Protein AF-A0A5N6NHR5-F1 (afdb_monomer)

pLDDT: mean 80.13, std 18.71, range [24.23, 96.25]

Mean predicted aligned error: 10.96 Å

Structure (mmCIF, N/CA/C/O backbone):
data_AF-A0A5N6NHR5-F1
#
_entry.id   AF-A0A5N6NHR5-F1
#
loop_
_atom_site.group_PDB
_atom_site.id
_atom_site.type_symbol
_atom_site.label_atom_id
_atom_site.label_alt_id
_atom_site.label_comp_id
_atom_site.label_asym_id
_atom_site.label_entit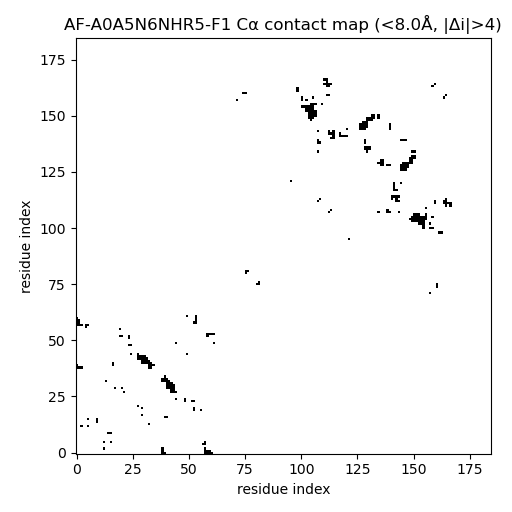y_id
_atom_site.label_seq_id
_atom_site.pdbx_PDB_ins_code
_atom_site.Cartn_x
_atom_site.Cartn_y
_atom_site.Cartn_z
_atom_site.occupancy
_atom_site.B_iso_or_equiv
_atom_site.auth_seq_id
_atom_site.auth_comp_id
_atom_site.auth_asym_id
_atom_site.auth_atom_id
_atom_site.pdbx_PDB_model_num
ATOM 1 N N . MET A 1 1 ? -15.156 -6.554 8.201 1.00 82.81 1 MET A N 1
ATOM 2 C CA . MET A 1 1 ? -16.545 -6.437 8.679 1.00 82.81 1 MET A CA 1
ATOM 3 C C . MET A 1 1 ? -17.505 -6.622 7.522 1.00 82.81 1 MET A C 1
ATOM 5 O O . MET A 1 1 ? -17.282 -6.043 6.468 1.00 82.81 1 MET A O 1
ATOM 9 N N . ASP A 1 2 ? -18.543 -7.432 7.691 1.00 86.44 2 ASP A N 1
ATOM 10 C CA . ASP A 1 2 ? -19.550 -7.661 6.655 1.00 86.44 2 ASP A CA 1
ATOM 11 C C . ASP A 1 2 ? -20.434 -6.417 6.472 1.00 86.44 2 ASP A C 1
ATOM 13 O O . ASP A 1 2 ? -21.207 -6.049 7.351 1.00 86.44 2 ASP A O 1
ATOM 17 N N . LYS A 1 3 ? -20.331 -5.757 5.315 1.00 84.00 3 LYS A N 1
ATOM 18 C CA . LYS A 1 3 ? -21.104 -4.542 5.018 1.00 84.00 3 LYS A CA 1
ATOM 19 C C . LYS A 1 3 ? -22.607 -4.796 4.916 1.00 84.00 3 LYS A C 1
ATOM 21 O O . LYS A 1 3 ? -23.373 -3.863 5.141 1.00 84.00 3 LYS A O 1
ATOM 26 N N . SER A 1 4 ? -23.027 -6.016 4.580 1.00 85.94 4 SER A N 1
ATOM 27 C CA . SER A 1 4 ? -24.442 -6.352 4.389 1.00 85.94 4 SER A CA 1
ATOM 28 C C . SER A 1 4 ? -25.241 -6.320 5.694 1.00 85.94 4 SER A C 1
ATOM 30 O O . SER A 1 4 ? -26.448 -6.097 5.673 1.00 85.94 4 SER A O 1
ATOM 32 N N . VAL A 1 5 ? -24.562 -6.473 6.837 1.00 90.88 5 VAL A N 1
ATOM 33 C CA . VAL A 1 5 ? -25.182 -6.448 8.169 1.00 90.88 5 VAL A CA 1
ATOM 34 C C . VAL A 1 5 ? -25.012 -5.107 8.886 1.00 90.88 5 VAL A C 1
ATOM 36 O O . VAL A 1 5 ? -25.316 -5.018 10.081 1.00 90.88 5 VAL A O 1
ATOM 39 N N . MET A 1 6 ? -24.538 -4.073 8.178 1.00 89.94 6 MET A N 1
ATOM 40 C CA . MET A 1 6 ? -24.392 -2.728 8.730 1.00 89.94 6 MET A CA 1
ATOM 41 C C . MET A 1 6 ? -25.753 -2.211 9.228 1.00 89.94 6 MET A C 1
ATOM 43 O O . MET A 1 6 ? -26.714 -2.182 8.455 1.00 89.94 6 MET A O 1
ATOM 47 N N . PRO A 1 7 ? -25.866 -1.798 10.503 1.00 88.75 7 PRO A N 1
ATOM 48 C CA . PRO A 1 7 ? -27.124 -1.296 11.038 1.00 88.75 7 PRO A CA 1
ATOM 49 C C . PRO A 1 7 ? -27.577 0.001 10.356 1.00 88.75 7 PRO A C 1
ATOM 51 O O . PRO A 1 7 ? -26.767 0.876 10.061 1.00 88.75 7 PRO A O 1
ATOM 54 N N . TRP A 1 8 ? -28.894 0.163 10.213 1.00 85.00 8 TRP A N 1
ATOM 55 C CA . TRP A 1 8 ? -29.534 1.339 9.612 1.00 85.00 8 TRP A CA 1
ATOM 56 C C . TRP A 1 8 ? -29.124 2.725 10.165 1.00 85.00 8 TRP A C 1
ATOM 58 O O . TRP A 1 8 ? -29.090 3.653 9.361 1.00 85.00 8 TRP A O 1
ATOM 68 N N . PRO A 1 9 ? -28.768 2.936 11.456 1.00 87.56 9 PRO A N 1
ATOM 69 C CA . PRO A 1 9 ? -28.287 4.254 11.890 1.00 87.56 9 PRO A CA 1
ATOM 70 C C . PRO A 1 9 ? -26.964 4.691 11.236 1.00 87.56 9 PRO A C 1
ATOM 72 O O . PRO A 1 9 ? -26.609 5.863 11.331 1.00 87.56 9 PRO A O 1
ATOM 75 N N . PHE A 1 10 ? -26.224 3.790 10.581 1.00 87.94 10 PHE A N 1
ATOM 76 C CA . PHE A 1 10 ? -24.959 4.118 9.932 1.00 87.94 10 PHE A CA 1
ATOM 77 C C . PHE A 1 10 ? -25.153 4.387 8.437 1.00 87.94 10 PHE A C 1
ATOM 79 O O . PHE A 1 10 ? -25.561 3.511 7.678 1.00 87.94 10 PHE A O 1
ATOM 86 N N . SER A 1 11 ? -24.789 5.591 7.996 1.00 83.44 11 SER A N 1
ATOM 87 C CA . SER A 1 11 ? -24.694 5.953 6.573 1.00 83.44 11 SER A CA 1
ATOM 88 C C . SER A 1 11 ? -23.290 5.752 5.995 1.00 83.44 11 SER A C 1
ATOM 90 O O . SER A 1 11 ? -23.106 5.790 4.781 1.00 83.44 11 SER A O 1
ATOM 92 N N . ASP A 1 12 ? -22.297 5.566 6.865 1.00 87.50 12 ASP A N 1
ATOM 93 C CA . ASP A 1 12 ? -20.893 5.400 6.514 1.00 87.50 12 ASP A CA 1
ATOM 94 C C . ASP A 1 12 ? -20.269 4.251 7.316 1.00 87.50 12 ASP A C 1
ATOM 96 O O . ASP A 1 12 ? -20.427 4.140 8.536 1.00 87.50 12 ASP A O 1
ATOM 100 N N . HIS A 1 13 ? -19.523 3.403 6.610 1.00 88.31 13 HIS A N 1
ATOM 101 C CA . HIS A 1 13 ? -18.852 2.255 7.203 1.00 88.31 13 HIS A CA 1
ATOM 102 C C . HIS A 1 13 ? -17.750 2.677 8.173 1.00 88.31 13 HIS A C 1
ATOM 104 O O . HIS A 1 13 ? -17.544 1.987 9.164 1.00 88.31 13 HIS A O 1
ATOM 110 N N . VAL A 1 14 ? -17.054 3.792 7.924 1.00 90.75 14 VAL A N 1
ATOM 111 C CA . VAL A 1 14 ? -15.980 4.245 8.822 1.00 90.75 14 VAL A CA 1
ATOM 112 C C . VAL A 1 14 ? -16.568 4.661 10.168 1.00 90.75 14 VAL A C 1
ATOM 114 O O . VAL A 1 14 ? -16.048 4.265 11.213 1.00 90.75 14 VAL A O 1
ATOM 117 N N . HIS A 1 15 ? -17.704 5.364 10.159 1.00 92.00 15 HIS A N 1
ATOM 118 C CA . HIS A 1 15 ? -18.439 5.670 11.385 1.00 92.00 15 HIS A CA 1
ATOM 119 C C . HIS A 1 15 ? -18.898 4.402 12.129 1.00 92.00 15 HIS A C 1
ATOM 121 O O . HIS A 1 15 ? -18.747 4.312 13.353 1.00 92.00 15 HIS A O 1
ATOM 127 N N . TRP A 1 16 ? -19.395 3.392 11.404 1.00 92.44 16 TRP A N 1
ATOM 128 C CA . TRP A 1 16 ? -19.769 2.103 11.995 1.00 92.44 16 TRP A CA 1
ATOM 129 C C . TRP A 1 16 ? -18.577 1.375 12.630 1.00 92.44 16 TRP A C 1
ATOM 131 O O . TRP A 1 16 ? -18.674 0.910 13.770 1.00 92.44 16 TRP A O 1
ATOM 141 N N . TYR A 1 17 ? -17.440 1.312 11.935 1.00 93.38 17 TYR A N 1
ATOM 142 C CA . TYR A 1 17 ? -16.219 0.671 12.431 1.00 93.38 17 TYR A CA 1
ATOM 143 C C . TYR A 1 17 ? -15.717 1.357 13.695 1.00 93.38 17 TYR A C 1
ATOM 145 O O . TYR A 1 17 ? -15.492 0.698 14.707 1.00 93.38 17 TYR A O 1
ATOM 153 N N . HIS A 1 18 ? -15.629 2.689 13.666 1.00 91.75 18 HIS A N 1
ATOM 154 C CA . HIS A 1 18 ? -15.187 3.470 14.813 1.00 91.75 18 HIS A CA 1
ATOM 155 C C . HIS A 1 18 ? -16.111 3.267 16.021 1.00 91.75 18 HIS A C 1
ATOM 157 O O . HIS A 1 18 ? -15.636 3.073 17.135 1.00 91.75 18 HIS A O 1
ATOM 163 N N . THR A 1 19 ? -17.430 3.244 15.814 1.00 92.25 19 THR A N 1
ATOM 164 C CA . THR A 1 19 ? -18.403 3.013 16.896 1.00 92.25 19 THR A CA 1
ATOM 165 C C . THR A 1 19 ? -18.280 1.607 17.481 1.00 92.25 19 THR A C 1
ATOM 167 O O . THR A 1 19 ? -18.273 1.442 18.700 1.00 92.25 19 THR A O 1
ATOM 170 N N . THR A 1 20 ? -18.122 0.598 16.621 1.00 93.00 20 THR A N 1
ATOM 171 C CA . THR A 1 20 ? -17.920 -0.800 17.033 1.00 93.00 20 THR A CA 1
ATOM 172 C C . THR A 1 20 ? -16.638 -0.942 17.853 1.00 93.00 20 THR A C 1
ATOM 174 O O . THR A 1 20 ? -16.660 -1.512 18.940 1.00 93.00 20 THR A O 1
ATOM 177 N N . MET A 1 21 ? -15.536 -0.345 17.398 1.00 93.25 21 MET A N 1
ATOM 178 C CA . MET A 1 21 ? -14.267 -0.319 18.127 1.00 93.25 21 MET A CA 1
ATOM 179 C C . MET A 1 21 ? -14.391 0.403 19.480 1.00 93.25 21 MET A C 1
ATOM 181 O O . MET A 1 21 ? -13.952 -0.123 20.498 1.00 93.25 21 MET A O 1
ATOM 185 N N . ARG A 1 22 ? -15.048 1.570 19.530 1.00 93.81 22 ARG A N 1
ATOM 186 C CA . ARG A 1 22 ? -15.241 2.330 20.781 1.00 93.81 22 ARG A CA 1
ATOM 187 C C . ARG A 1 22 ? -16.115 1.617 21.809 1.00 93.81 22 ARG A C 1
ATOM 189 O O . ARG A 1 22 ? -16.030 1.932 22.994 1.00 93.81 22 ARG A O 1
ATOM 196 N N . SER A 1 23 ? -16.948 0.674 21.369 1.00 93.31 23 SER A N 1
ATOM 197 C CA . SER A 1 23 ? -17.736 -0.165 22.275 1.00 93.31 23 SER A CA 1
ATOM 198 C C . SER A 1 23 ? -16.883 -1.181 23.040 1.00 93.31 23 SER A C 1
ATOM 200 O O . SER A 1 23 ? -17.250 -1.543 24.156 1.00 93.31 23 SER A O 1
ATOM 202 N N . VAL A 1 24 ? -15.739 -1.595 22.477 1.00 94.56 24 VAL A N 1
ATOM 203 C CA . VAL A 1 24 ? -14.823 -2.561 23.105 1.00 94.56 24 VAL A CA 1
ATOM 204 C C . VAL A 1 24 ? -13.636 -1.890 23.788 1.00 94.56 24 VAL A C 1
ATOM 206 O O . VAL A 1 24 ? -13.221 -2.348 24.845 1.00 94.56 24 VAL A O 1
ATOM 209 N N . SER A 1 25 ? -13.131 -0.781 23.238 1.00 94.25 25 SER A N 1
ATOM 210 C CA . SER A 1 25 ? -11.996 -0.040 23.793 1.00 94.25 25 SER A CA 1
ATOM 211 C C . SER A 1 25 ? -12.239 1.464 23.757 1.00 94.25 25 SER A C 1
ATOM 213 O O . SER A 1 25 ? -12.486 2.053 22.704 1.00 94.25 25 SER A O 1
ATOM 215 N N . LYS A 1 26 ? -12.140 2.119 24.918 1.00 90.88 26 LYS A N 1
ATOM 216 C CA . LYS A 1 26 ? -12.294 3.581 25.019 1.00 90.88 26 LYS A CA 1
ATOM 217 C C . LYS A 1 26 ? -11.005 4.340 24.726 1.00 90.88 26 LYS A C 1
ATOM 219 O O . LYS A 1 26 ? -11.079 5.513 24.373 1.00 90.88 26 LYS A O 1
ATOM 224 N N . THR A 1 27 ? -9.856 3.694 24.885 1.00 89.19 27 THR A N 1
ATOM 225 C CA . THR A 1 27 ? -8.527 4.322 24.836 1.00 89.19 27 THR A CA 1
ATOM 226 C C . THR A 1 27 ? -7.839 4.181 23.488 1.00 89.19 27 THR A C 1
ATOM 228 O O . THR A 1 27 ? -6.895 4.914 23.221 1.00 89.19 27 THR A O 1
ATOM 231 N N . THR A 1 28 ? -8.307 3.265 22.647 1.00 88.62 28 THR A N 1
ATOM 232 C CA . THR A 1 28 ? -7.694 2.986 21.352 1.00 88.62 28 THR A CA 1
ATOM 233 C C . THR A 1 28 ? -8.341 3.783 20.220 1.00 88.62 28 THR A C 1
ATOM 235 O O . THR A 1 28 ? -9.553 4.018 20.204 1.00 88.62 28 THR A O 1
ATOM 238 N N . ASP A 1 29 ? -7.509 4.148 19.244 1.00 88.94 29 ASP A N 1
ATOM 239 C CA . ASP A 1 29 ? -7.904 4.756 17.980 1.00 88.94 29 ASP A CA 1
ATOM 240 C C . ASP A 1 29 ? -7.741 3.782 16.806 1.00 88.94 29 ASP A C 1
ATOM 242 O O . ASP A 1 29 ? -6.890 2.890 16.799 1.00 88.94 29 ASP A O 1
ATOM 246 N N . MET A 1 30 ? -8.554 3.994 15.774 1.00 92.12 30 MET A N 1
ATOM 247 C CA . MET A 1 30 ? -8.475 3.247 14.524 1.00 92.12 30 MET A CA 1
ATOM 248 C C . MET A 1 30 ? -7.283 3.749 13.707 1.00 92.12 30 MET A C 1
ATOM 250 O O . MET A 1 30 ? -7.231 4.925 13.352 1.00 92.12 30 MET A O 1
ATOM 254 N N . LEU A 1 31 ? -6.357 2.850 13.372 1.00 92.19 31 LEU A N 1
ATOM 255 C CA . LEU A 1 31 ? -5.153 3.177 12.605 1.00 92.19 31 LEU A CA 1
ATOM 256 C C . LEU A 1 31 ? -5.466 3.360 11.120 1.00 92.19 31 LEU A C 1
ATOM 258 O O . LEU A 1 31 ? -4.990 4.294 10.478 1.00 92.19 31 LEU A O 1
ATOM 262 N N . TYR A 1 32 ? -6.282 2.464 10.565 1.00 91.56 32 TYR A N 1
ATOM 263 C CA . TYR A 1 32 ? -6.665 2.507 9.160 1.00 91.56 32 TYR A CA 1
ATOM 264 C C . TYR A 1 32 ? -8.023 1.848 8.926 1.00 91.56 32 TYR A C 1
ATOM 266 O O . TYR A 1 32 ? -8.387 0.904 9.623 1.00 91.56 32 TYR A O 1
ATOM 274 N N . ALA A 1 33 ? -8.755 2.310 7.909 1.00 92.94 33 ALA A N 1
ATOM 275 C CA . ALA A 1 33 ? -10.015 1.718 7.465 1.00 92.94 33 ALA A CA 1
ATOM 276 C C . ALA A 1 33 ? -9.923 1.280 5.995 1.00 92.94 33 ALA A C 1
ATOM 278 O O . ALA A 1 33 ? -9.739 2.090 5.086 1.00 92.94 33 ALA A O 1
ATOM 279 N N . TYR A 1 34 ? -10.112 -0.013 5.750 1.00 90.81 34 TYR A N 1
ATOM 280 C CA . TYR A 1 34 ? -10.123 -0.622 4.426 1.00 90.81 34 TYR A CA 1
ATOM 281 C C . TYR A 1 34 ? -11.544 -0.662 3.859 1.00 90.81 34 TYR A C 1
ATOM 283 O O . TYR A 1 34 ? -12.497 -1.087 4.521 1.00 90.81 34 TYR A O 1
ATOM 291 N N . ASN A 1 35 ? -11.701 -0.240 2.601 1.00 88.50 35 ASN A N 1
ATOM 292 C CA . ASN A 1 35 ? -13.010 -0.193 1.942 1.00 88.50 35 ASN A CA 1
ATOM 293 C C . ASN A 1 35 ? -13.051 -0.754 0.510 1.00 88.50 35 ASN A C 1
ATOM 295 O O . ASN A 1 35 ? -14.148 -0.828 -0.048 1.00 88.50 35 ASN A O 1
ATOM 299 N N . LYS A 1 36 ? -11.899 -1.121 -0.074 1.00 85.44 36 LYS A N 1
ATOM 300 C CA . LYS A 1 36 ? -11.780 -1.568 -1.473 1.00 85.44 36 LYS A CA 1
ATOM 301 C C . LYS A 1 36 ? -11.795 -3.088 -1.619 1.00 85.44 36 LYS A C 1
ATOM 303 O O . LYS A 1 36 ? -12.777 -3.622 -2.110 1.00 85.44 36 LYS A O 1
ATOM 308 N N . VAL A 1 37 ? -10.713 -3.757 -1.216 1.00 87.12 37 VAL A N 1
ATOM 309 C CA . VAL A 1 37 ? -10.529 -5.206 -1.424 1.00 87.12 37 VAL A CA 1
ATOM 310 C C . VAL A 1 37 ? -11.220 -6.003 -0.324 1.00 87.12 37 VAL A C 1
ATOM 312 O O . VAL A 1 37 ? -12.009 -6.896 -0.600 1.00 87.12 37 VAL A O 1
ATOM 315 N N . MET A 1 38 ? -10.966 -5.632 0.930 1.00 86.94 38 MET A N 1
ATOM 316 C CA . MET A 1 38 ? -11.603 -6.230 2.098 1.00 86.94 38 MET A CA 1
ATOM 317 C C . MET A 1 38 ? -12.126 -5.111 2.997 1.00 86.94 38 MET A C 1
ATOM 319 O O . MET A 1 38 ? -11.346 -4.253 3.407 1.00 86.94 38 MET A O 1
ATOM 323 N N . PRO A 1 39 ? -13.434 -5.061 3.289 1.00 91.56 39 PRO A N 1
ATOM 324 C CA . PRO A 1 39 ? -13.975 -4.124 4.262 1.00 91.56 39 PRO A CA 1
ATOM 325 C C . PRO A 1 39 ? -13.470 -4.437 5.675 1.00 91.56 39 PRO A C 1
ATOM 327 O O . PRO A 1 39 ? -13.689 -5.539 6.180 1.00 91.56 39 PRO A O 1
ATOM 330 N N . GLY A 1 40 ? -12.852 -3.478 6.357 1.00 93.88 40 GLY A N 1
ATOM 331 C CA . GLY A 1 40 ? -12.355 -3.686 7.719 1.00 93.88 40 GLY A CA 1
ATOM 332 C C . GLY A 1 40 ? -11.549 -2.509 8.241 1.00 93.88 40 GLY A C 1
ATOM 333 O O . GLY A 1 40 ? -11.529 -1.451 7.619 1.00 93.88 40 GLY A O 1
ATOM 334 N N . PHE A 1 41 ? -10.885 -2.697 9.375 1.00 94.50 41 PHE A N 1
ATOM 335 C CA . PHE A 1 41 ? -10.027 -1.689 9.985 1.00 94.50 41 PHE A CA 1
ATOM 336 C C . PHE A 1 41 ? -8.881 -2.341 10.767 1.00 94.50 41 PHE A C 1
ATOM 338 O O . PHE A 1 41 ? -8.977 -3.515 11.122 1.00 94.50 41 PHE A O 1
ATOM 345 N N . THR A 1 42 ? -7.816 -1.583 11.023 1.00 95.00 42 THR A N 1
ATOM 346 C CA . THR A 1 42 ? -6.707 -1.959 11.915 1.00 95.00 42 THR A CA 1
ATOM 347 C C . THR A 1 42 ? -6.701 -1.093 13.164 1.00 95.00 42 THR A C 1
ATOM 349 O O . THR A 1 42 ? -7.110 0.071 13.143 1.00 95.00 42 THR A O 1
ATOM 352 N N . THR A 1 43 ? -6.271 -1.683 14.275 1.00 94.62 43 THR A N 1
ATOM 353 C CA . THR A 1 43 ? -6.313 -1.074 15.605 1.00 94.62 43 THR A CA 1
ATOM 354 C C . THR A 1 43 ? -5.384 -1.832 16.560 1.00 94.62 43 THR A C 1
ATOM 356 O O . THR A 1 43 ? -5.111 -3.008 16.324 1.00 94.62 43 THR A O 1
ATOM 359 N N . ARG A 1 44 ? -4.918 -1.194 17.643 1.00 94.62 44 ARG A N 1
ATOM 360 C CA . ARG A 1 44 ? -4.110 -1.845 18.696 1.00 94.62 44 ARG A CA 1
ATOM 361 C C . A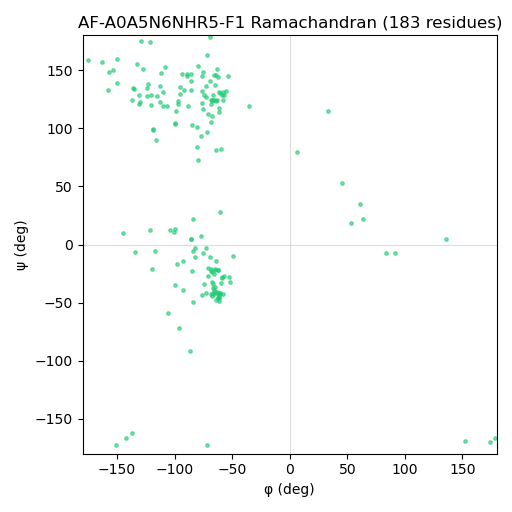RG A 1 44 ? -5.008 -2.203 19.880 1.00 94.62 44 ARG A C 1
ATOM 363 O O . ARG A 1 44 ? -5.557 -1.311 20.518 1.00 94.62 44 ARG A O 1
ATOM 370 N N . LEU A 1 45 ? -5.174 -3.490 20.163 1.00 94.38 45 LEU A N 1
ATOM 371 C CA . LEU A 1 45 ? -6.050 -3.981 21.231 1.00 94.38 45 LEU A CA 1
ATOM 372 C C . LEU A 1 45 ? -5.297 -4.931 22.158 1.00 94.38 45 LEU A C 1
ATOM 374 O O . LEU A 1 45 ? -4.373 -5.626 21.738 1.00 94.38 45 LEU A O 1
ATOM 378 N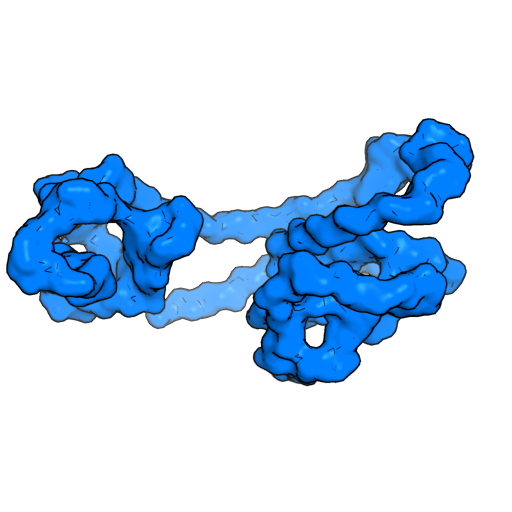 N . THR A 1 46 ? -5.725 -4.971 23.412 1.00 95.50 46 THR A N 1
ATOM 379 C CA . THR A 1 46 ? -5.354 -6.025 24.359 1.00 95.50 46 THR A CA 1
ATOM 380 C C . THR A 1 46 ? -6.051 -7.341 24.004 1.00 95.50 46 THR A C 1
ATOM 382 O O . THR A 1 46 ? -7.038 -7.363 23.267 1.00 95.50 46 THR A O 1
ATOM 385 N N . ILE A 1 47 ? -5.556 -8.454 24.551 1.00 95.12 47 ILE A N 1
ATOM 386 C CA . ILE A 1 47 ? -6.124 -9.789 24.304 1.00 95.12 47 ILE A CA 1
ATOM 387 C C . ILE A 1 47 ? -7.606 -9.841 24.715 1.00 95.12 47 ILE A C 1
ATOM 389 O O . ILE A 1 47 ? -8.436 -10.337 23.955 1.00 95.12 47 ILE A O 1
ATOM 393 N N . ASP A 1 48 ? -7.956 -9.257 25.862 1.00 95.62 48 ASP A N 1
ATOM 394 C CA . ASP A 1 48 ? -9.339 -9.233 26.351 1.00 95.62 48 ASP A CA 1
ATOM 395 C C . ASP A 1 48 ? -10.261 -8.420 25.423 1.00 95.62 48 ASP A C 1
ATOM 397 O O . ASP A 1 48 ? -11.376 -8.838 25.108 1.00 95.62 48 ASP A O 1
ATOM 401 N N . GLU A 1 49 ? -9.787 -7.278 24.914 1.00 95.81 49 GLU A N 1
ATOM 402 C CA . GLU A 1 49 ? -10.541 -6.455 23.961 1.00 95.81 49 GLU A CA 1
ATOM 403 C C . GLU A 1 49 ? -10.728 -7.150 22.604 1.00 95.81 49 GLU A C 1
ATOM 405 O O . GLU A 1 49 ? -11.760 -6.959 21.956 1.00 95.81 49 GLU A O 1
ATOM 410 N N . VAL A 1 50 ? -9.770 -7.978 22.172 1.00 96.06 50 VAL A N 1
ATOM 411 C CA . VAL A 1 50 ? -9.901 -8.794 20.955 1.00 96.06 50 VAL A CA 1
ATOM 412 C C . VAL A 1 50 ? -11.052 -9.790 21.090 1.00 96.06 50 VAL A C 1
ATOM 414 O O . VAL A 1 50 ? -11.843 -9.933 20.154 1.00 96.06 50 VAL A O 1
ATOM 417 N N . GLU A 1 51 ? -11.192 -10.446 22.242 1.00 96.25 51 GLU A N 1
ATOM 418 C CA . GLU A 1 51 ? -12.298 -11.379 22.482 1.00 96.25 51 GLU A CA 1
ATOM 419 C C . GLU A 1 51 ? -13.655 -10.666 22.501 1.00 96.25 51 GLU A C 1
ATOM 421 O O . GLU A 1 51 ? -14.621 -11.153 21.907 1.00 96.25 51 GLU A O 1
ATOM 426 N N . LEU A 1 52 ? -13.723 -9.464 23.080 1.00 96.25 52 LEU A N 1
ATOM 427 C CA . LEU A 1 52 ? -14.922 -8.621 23.014 1.00 96.25 52 LEU A CA 1
ATOM 428 C C . LEU A 1 52 ? -15.238 -8.166 21.583 1.00 96.25 52 LEU A C 1
ATOM 430 O O . LEU A 1 52 ? -16.410 -8.083 21.202 1.00 96.25 52 LEU A O 1
ATOM 434 N N . LEU A 1 53 ? -14.210 -7.884 20.775 1.00 95.62 53 LEU A N 1
ATOM 435 C CA . LEU A 1 53 ? -14.378 -7.472 19.385 1.00 95.62 53 LEU A CA 1
ATOM 436 C C . LEU A 1 53 ? -14.912 -8.617 18.522 1.00 95.62 53 LEU A C 1
ATOM 438 O O . LEU A 1 53 ? -15.826 -8.397 17.732 1.00 95.62 53 LEU A O 1
ATOM 442 N N . LYS A 1 54 ? -14.399 -9.841 18.691 1.00 95.81 54 LYS A N 1
ATOM 443 C CA . LYS A 1 54 ? -14.867 -11.031 17.954 1.00 95.81 54 LYS A CA 1
ATOM 444 C C . LYS A 1 54 ? -16.365 -11.294 18.134 1.00 95.81 54 LYS A C 1
ATOM 446 O O . LYS A 1 54 ? -16.992 -11.861 17.245 1.00 95.81 54 LYS A O 1
ATOM 451 N N . GLN A 1 55 ? -16.941 -10.862 19.255 1.00 95.38 55 GLN A N 1
ATOM 452 C CA . GLN A 1 55 ? -18.367 -11.007 19.556 1.00 95.38 55 GLN A CA 1
ATOM 453 C C . GLN A 1 55 ? -19.244 -9.924 18.903 1.00 95.38 55 GLN A C 1
ATOM 455 O O . GLN A 1 55 ? -20.471 -10.042 18.907 1.00 95.38 55 GLN A O 1
ATOM 460 N N . GLN A 1 56 ? -18.655 -8.867 18.332 1.00 94.19 56 GLN A N 1
ATOM 461 C CA . GLN A 1 56 ? -19.421 -7.780 17.727 1.00 94.19 56 GLN A CA 1
ATOM 462 C C . GLN A 1 56 ? -20.064 -8.205 16.407 1.00 94.19 56 GLN A C 1
ATOM 464 O O . GLN A 1 56 ? -19.439 -8.798 15.523 1.00 94.19 56 GLN A O 1
ATOM 469 N N . LYS A 1 57 ? -21.331 -7.823 16.228 1.00 91.38 57 LYS A N 1
ATOM 470 C CA . LYS A 1 57 ? -22.070 -8.101 14.995 1.00 91.38 57 LYS A CA 1
ATOM 471 C C . LYS A 1 57 ? -21.357 -7.480 13.789 1.00 91.38 57 LYS A C 1
ATOM 473 O O . LYS A 1 57 ? -21.064 -6.288 13.766 1.00 91.38 57 LYS A O 1
ATOM 478 N N . GLY A 1 58 ? -21.134 -8.293 12.759 1.00 91.44 58 GLY A N 1
ATOM 479 C CA . GLY A 1 58 ? -20.462 -7.881 11.527 1.00 91.44 58 GLY A CA 1
ATOM 480 C C . GLY A 1 58 ? -18.951 -8.095 11.535 1.00 91.44 58 GLY A C 1
ATOM 481 O O . GLY A 1 58 ? -18.335 -7.955 10.479 1.00 91.44 58 GLY A O 1
ATOM 482 N N . ILE A 1 59 ? -18.338 -8.483 12.657 1.00 94.50 59 ILE A N 1
ATOM 483 C CA . ILE A 1 59 ? -16.960 -8.981 12.669 1.00 94.50 59 ILE A CA 1
ATOM 484 C C . ILE A 1 59 ? -16.960 -10.411 12.120 1.00 94.50 59 ILE A C 1
ATOM 486 O O . ILE A 1 59 ? -17.598 -11.301 12.668 1.00 94.50 59 ILE A O 1
ATOM 490 N N . VAL A 1 60 ? -16.278 -10.608 10.989 1.00 94.44 60 VAL A N 1
ATOM 491 C CA . VAL A 1 60 ? -16.167 -11.914 10.310 1.00 94.44 60 VAL A CA 1
ATOM 492 C C . VAL A 1 60 ? -14.918 -12.659 10.777 1.00 94.44 60 VAL A C 1
ATOM 494 O O . VAL A 1 60 ? -14.939 -13.868 10.969 1.00 94.44 60 VAL A O 1
ATOM 497 N N . SER A 1 61 ? -13.823 -11.925 10.972 1.00 94.38 61 SER A N 1
ATOM 498 C CA . SER A 1 61 ? -12.546 -12.449 11.444 1.00 94.38 61 SER A CA 1
ATOM 499 C C . SER A 1 61 ? -11.730 -11.327 12.073 1.00 94.38 61 SER A C 1
ATOM 501 O O . SER A 1 61 ? -11.797 -10.183 11.614 1.00 94.38 61 SER A O 1
ATOM 503 N N . VAL A 1 62 ? -10.919 -11.675 13.068 1.00 95.19 62 VAL A N 1
ATOM 504 C CA . VAL A 1 62 ? -9.863 -10.821 13.621 1.00 95.19 62 VAL A CA 1
ATOM 505 C C . VAL A 1 62 ? -8.552 -11.572 13.437 1.00 95.19 62 VAL A C 1
ATOM 507 O O . VAL A 1 62 ? -8.485 -12.751 13.778 1.00 95.19 62 VAL A O 1
ATOM 510 N N . GLN A 1 63 ? -7.557 -10.910 12.855 1.00 94.19 63 GLN A N 1
ATOM 511 C CA . GLN A 1 63 ? -6.231 -11.470 12.613 1.00 94.19 63 GLN A CA 1
ATOM 512 C C . GLN A 1 63 ? -5.197 -10.578 13.286 1.00 94.19 63 GLN A C 1
ATOM 514 O O . GLN A 1 63 ? -5.320 -9.353 13.236 1.00 94.19 63 GLN A O 1
ATOM 519 N N . GLU A 1 64 ? -4.209 -11.199 13.918 1.00 93.56 64 GLU A N 1
ATOM 520 C CA . GLU A 1 64 ? -3.054 -10.489 14.456 1.00 93.56 64 GLU A CA 1
ATOM 521 C C . GLU A 1 64 ? -2.193 -9.953 13.306 1.00 93.56 64 GLU A C 1
ATOM 523 O O . GLU A 1 64 ? -2.029 -10.615 12.277 1.00 93.56 64 GLU A O 1
ATOM 528 N N . GLU A 1 65 ? -1.666 -8.740 13.467 1.00 90.50 65 GLU A N 1
ATOM 529 C CA . GLU A 1 65 ? -0.719 -8.176 12.511 1.00 90.50 65 GLU A CA 1
ATOM 530 C C . GLU A 1 65 ? 0.589 -8.973 12.556 1.00 90.50 65 GLU A C 1
ATOM 532 O O . GLU A 1 65 ? 1.203 -9.129 13.608 1.00 90.50 65 GLU A O 1
ATOM 537 N N . GLN A 1 66 ? 1.016 -9.482 11.401 1.00 87.56 66 GLN A N 1
ATOM 538 C CA . GLN A 1 66 ? 2.265 -10.221 11.264 1.00 87.56 66 GLN A CA 1
ATOM 539 C C . GLN A 1 66 ? 3.276 -9.397 10.476 1.00 87.56 66 GLN A C 1
ATOM 541 O O . GLN A 1 66 ? 2.978 -8.896 9.390 1.00 87.56 66 GLN A O 1
ATOM 546 N N . VAL A 1 67 ? 4.493 -9.306 11.008 1.00 84.00 67 VAL A N 1
ATOM 547 C CA . VAL A 1 67 ? 5.634 -8.728 10.298 1.00 84.00 67 VAL A CA 1
ATOM 548 C C . VAL A 1 67 ? 6.318 -9.836 9.508 1.00 84.00 67 VAL A C 1
ATOM 550 O O . VAL A 1 67 ? 6.799 -10.816 10.078 1.00 84.00 67 VAL A O 1
ATOM 553 N N . TYR A 1 68 ? 6.367 -9.677 8.188 1.00 79.94 68 TYR A N 1
ATOM 554 C CA . TYR A 1 68 ? 7.062 -10.604 7.302 1.00 79.94 68 TYR A CA 1
ATOM 555 C C . TYR A 1 68 ? 8.521 -10.191 7.122 1.00 79.94 68 TYR A C 1
ATOM 557 O O . TYR A 1 68 ? 8.849 -9.006 7.082 1.00 79.94 68 TYR A O 1
ATOM 565 N N . GLN A 1 69 ? 9.396 -11.185 6.997 1.00 79.06 69 GLN A N 1
ATOM 566 C CA . GLN A 1 69 ? 10.798 -10.973 6.660 1.00 79.06 69 GLN A CA 1
ATOM 567 C C . GLN A 1 69 ? 10.981 -10.992 5.143 1.00 79.06 69 GLN A C 1
ATOM 569 O O . GLN A 1 69 ? 10.273 -11.703 4.425 1.00 79.06 69 GLN A O 1
ATOM 574 N N . LEU A 1 70 ? 11.932 -10.194 4.657 1.00 80.38 70 LEU A N 1
ATOM 575 C CA . LEU A 1 70 ? 12.278 -10.172 3.243 1.00 80.38 70 LEU A CA 1
ATOM 576 C C . LEU A 1 70 ? 12.934 -11.490 2.865 1.00 80.38 70 LEU A C 1
ATOM 578 O O . LEU A 1 70 ? 13.943 -11.890 3.443 1.00 80.38 70 LEU A O 1
ATOM 582 N N . HIS A 1 71 ? 12.358 -12.143 1.868 1.00 69.25 71 HIS A N 1
ATOM 583 C CA . HIS A 1 71 ? 12.900 -13.362 1.307 1.00 69.25 71 HIS A CA 1
ATOM 584 C C . HIS A 1 71 ? 13.212 -13.114 -0.162 1.00 69.25 71 HIS A C 1
ATOM 586 O O . HIS A 1 71 ? 12.322 -13.209 -1.002 1.00 69.25 71 HIS A O 1
ATOM 592 N N . THR A 1 72 ? 14.475 -12.851 -0.491 1.00 62.72 72 THR A N 1
ATOM 593 C CA . THR A 1 72 ? 15.011 -13.300 -1.777 1.00 62.72 72 THR A CA 1
ATOM 594 C C . THR A 1 72 ? 16.400 -13.882 -1.586 1.00 62.72 72 THR A C 1
ATOM 596 O O . THR A 1 72 ? 17.243 -13.338 -0.883 1.00 62.72 72 THR A O 1
ATOM 599 N N . THR A 1 73 ? 16.620 -15.031 -2.211 1.00 54.72 73 THR A N 1
ATOM 600 C CA . THR A 1 73 ? 17.946 -15.569 -2.500 1.00 54.72 73 THR A CA 1
ATOM 601 C C . THR A 1 73 ? 17.973 -15.791 -4.009 1.00 54.72 73 THR A C 1
ATOM 603 O O . THR A 1 73 ? 17.024 -16.354 -4.540 1.00 54.72 73 THR A O 1
ATOM 606 N N . ARG A 1 74 ? 19.004 -15.252 -4.676 1.00 55.09 74 ARG A N 1
ATOM 607 C CA . ARG A 1 74 ? 19.425 -15.458 -6.083 1.00 55.09 74 ARG A CA 1
ATOM 608 C C . ARG A 1 74 ? 18.326 -15.715 -7.133 1.00 55.09 74 ARG A C 1
ATOM 610 O O . ARG A 1 74 ? 17.716 -16.774 -7.184 1.00 55.09 74 ARG A O 1
ATOM 617 N N . SER A 1 75 ? 18.191 -14.773 -8.065 1.00 66.19 75 SER A N 1
ATOM 618 C CA . SER A 1 75 ? 17.053 -14.675 -8.980 1.00 66.19 75 SER A CA 1
ATOM 619 C C . SER A 1 75 ? 17.130 -15.501 -10.297 1.00 66.19 75 SER A C 1
ATOM 621 O O . SER A 1 75 ? 16.665 -16.629 -10.263 1.00 66.19 75 SER A O 1
ATOM 623 N N . PRO A 1 76 ? 17.611 -15.100 -11.491 1.00 58.69 76 PRO A N 1
ATOM 624 C CA . PRO A 1 76 ? 17.316 -15.891 -12.711 1.00 58.69 76 PRO A CA 1
ATOM 625 C C . PRO A 1 76 ? 18.108 -17.206 -12.847 1.00 58.69 76 PRO A C 1
ATOM 627 O O . PRO A 1 76 ? 17.579 -18.194 -13.357 1.00 58.69 76 PRO A O 1
ATOM 630 N N . GLU A 1 77 ? 19.358 -17.231 -12.374 1.00 59.00 77 GLU A N 1
ATOM 631 C CA . GLU A 1 77 ? 20.263 -18.394 -12.457 1.00 59.00 77 GLU A CA 1
ATOM 632 C C . GLU A 1 77 ? 19.716 -19.606 -11.703 1.00 59.00 77 GLU A C 1
ATOM 634 O O . GLU A 1 77 ? 19.746 -20.726 -12.208 1.00 59.00 77 GLU A O 1
ATOM 639 N N . PHE A 1 78 ? 19.154 -19.376 -10.510 1.00 62.22 78 PHE A N 1
ATOM 640 C CA . PHE A 1 78 ? 18.522 -20.426 -9.712 1.00 62.22 78 PHE A CA 1
ATOM 641 C C . PHE A 1 78 ? 17.353 -21.081 -10.459 1.00 62.22 78 PHE A C 1
ATOM 643 O O . PHE A 1 78 ? 17.121 -22.281 -10.338 1.00 62.22 78 PHE A O 1
ATOM 650 N N . LEU A 1 79 ? 16.643 -20.295 -11.271 1.00 59.34 79 LEU A N 1
ATOM 651 C CA . LEU A 1 79 ? 15.544 -20.761 -12.112 1.00 59.34 79 LEU A CA 1
ATOM 652 C C . LEU A 1 79 ? 16.017 -21.303 -13.474 1.00 59.34 79 LEU A C 1
ATOM 654 O O . LEU A 1 79 ? 15.182 -21.642 -14.310 1.00 59.34 79 LEU A O 1
ATOM 658 N N . GLY A 1 80 ? 17.332 -21.382 -13.716 1.00 56.44 80 GLY A N 1
ATOM 659 C CA . GLY A 1 80 ? 17.900 -21.834 -14.988 1.00 56.44 80 GLY A CA 1
ATOM 660 C C . GLY A 1 80 ? 17.559 -20.919 -16.166 1.00 56.44 80 GLY A C 1
ATOM 661 O O . GLY A 1 80 ? 17.601 -21.357 -17.313 1.00 56.44 80 GLY A O 1
ATOM 662 N N . LEU A 1 81 ? 17.209 -19.656 -15.899 1.00 60.72 81 LEU A N 1
ATOM 663 C CA . LEU A 1 81 ? 16.827 -18.660 -16.905 1.00 60.72 81 LE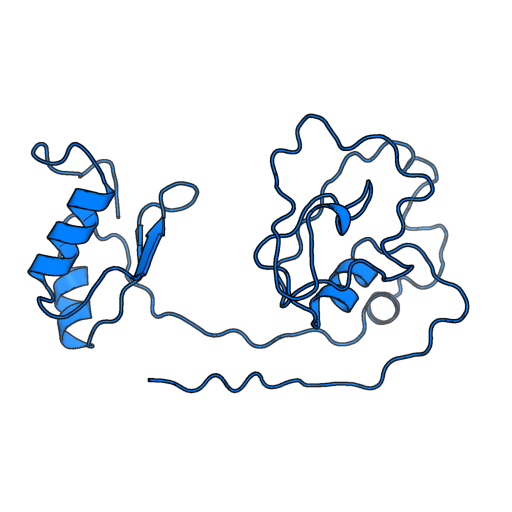U A CA 1
ATOM 664 C C . LEU A 1 81 ? 18.046 -17.963 -17.531 1.00 60.72 81 LEU A C 1
ATOM 666 O O . LEU A 1 81 ? 17.933 -16.855 -18.059 1.00 60.72 81 LEU A O 1
ATOM 670 N N . GLU A 1 82 ? 19.222 -18.588 -17.466 1.00 58.81 82 GLU A N 1
ATOM 671 C CA . GLU A 1 82 ? 20.391 -18.089 -18.175 1.00 58.81 82 GLU A CA 1
ATOM 672 C C . GLU A 1 82 ? 20.144 -18.139 -19.677 1.00 58.81 82 GLU A C 1
ATOM 674 O O . GLU A 1 82 ? 19.806 -19.195 -20.211 1.00 58.81 82 GLU A O 1
ATOM 679 N N . ARG A 1 83 ? 20.291 -16.963 -20.309 1.00 56.22 83 ARG A N 1
ATOM 680 C CA . ARG A 1 83 ? 20.323 -16.702 -21.758 1.00 56.22 83 ARG A CA 1
ATOM 681 C C . ARG A 1 83 ? 20.019 -17.934 -22.597 1.00 56.22 83 ARG A C 1
ATOM 683 O O . ARG A 1 83 ? 20.910 -18.557 -23.162 1.00 56.22 83 ARG A O 1
ATOM 690 N N . ASN A 1 84 ? 18.743 -18.241 -22.703 1.00 46.31 84 ASN A N 1
ATOM 691 C CA . ASN A 1 84 ? 18.266 -19.089 -23.761 1.00 46.31 84 ASN A CA 1
ATOM 692 C C . ASN A 1 84 ? 17.075 -18.386 -24.371 1.00 46.31 84 ASN A C 1
ATOM 694 O O . ASN A 1 84 ? 16.128 -18.002 -23.681 1.00 46.31 84 ASN A O 1
ATOM 698 N N . ASP A 1 85 ? 17.141 -18.272 -25.686 1.00 51.81 85 ASP A N 1
ATOM 699 C CA . ASP A 1 85 ? 16.125 -17.804 -26.621 1.00 51.81 85 ASP A CA 1
ATOM 700 C C . ASP A 1 85 ? 14.844 -18.683 -26.592 1.00 51.81 85 ASP A C 1
ATOM 702 O O . ASP A 1 85 ? 14.150 -18.844 -27.590 1.00 51.81 85 ASP A O 1
ATOM 706 N N . LEU A 1 86 ? 14.542 -19.313 -25.448 1.00 49.81 86 LEU A N 1
ATOM 707 C CA . LEU A 1 86 ? 13.592 -20.408 -25.268 1.00 49.81 86 LEU A CA 1
ATOM 708 C C . LEU A 1 86 ? 12.402 -20.067 -24.360 1.00 49.81 86 LEU A C 1
ATOM 710 O O . LEU A 1 86 ? 11.501 -20.894 -24.245 1.00 49.81 86 LEU A O 1
ATOM 714 N N . ILE A 1 87 ? 12.353 -18.891 -23.717 1.00 51.91 87 ILE A N 1
ATOM 715 C CA . ILE A 1 87 ? 11.235 -18.544 -22.804 1.00 51.91 87 ILE A CA 1
ATOM 716 C C . ILE A 1 87 ? 10.459 -17.294 -23.231 1.00 51.91 87 ILE A C 1
ATOM 718 O O . ILE A 1 87 ? 9.285 -17.159 -22.892 1.00 51.91 87 ILE A O 1
ATOM 722 N N . LEU A 1 88 ? 11.041 -16.421 -24.051 1.00 50.97 88 LEU A N 1
ATOM 723 C CA . LEU A 1 88 ? 10.320 -15.292 -24.631 1.00 50.97 88 LEU A CA 1
ATOM 724 C C . LEU A 1 88 ? 10.342 -15.447 -26.152 1.00 50.97 88 LEU A C 1
ATOM 726 O O . LEU A 1 88 ? 11.353 -15.109 -26.763 1.00 50.97 88 LEU A O 1
ATOM 730 N N . PRO A 1 89 ? 9.276 -15.973 -26.785 1.00 44.41 89 PRO A N 1
ATOM 731 C CA . PRO A 1 89 ? 9.183 -15.908 -28.236 1.00 44.41 89 PRO A CA 1
ATOM 732 C C . PRO A 1 89 ? 9.349 -14.445 -28.679 1.00 44.41 89 PRO A C 1
ATOM 734 O O . PRO A 1 89 ? 8.869 -13.531 -28.001 1.00 44.41 89 PRO A O 1
ATOM 737 N N . GLU A 1 90 ? 9.986 -14.221 -29.834 1.00 46.88 90 GLU A N 1
ATOM 738 C CA . GLU A 1 90 ? 10.161 -12.905 -30.489 1.00 46.88 90 GLU A CA 1
ATOM 739 C C . GLU A 1 90 ? 8.846 -12.090 -30.613 1.00 46.88 90 GLU A C 1
ATOM 741 O O . GLU A 1 90 ? 8.854 -10.896 -30.911 1.00 46.88 90 GLU A O 1
ATOM 746 N N . SER A 1 91 ? 7.697 -12.709 -30.328 1.00 46.59 91 SER A N 1
ATOM 747 C CA . SER A 1 91 ? 6.358 -12.127 -30.277 1.00 46.59 91 SER A CA 1
ATOM 748 C C . SER A 1 91 ? 6.027 -11.305 -29.019 1.00 46.59 91 SER A C 1
ATO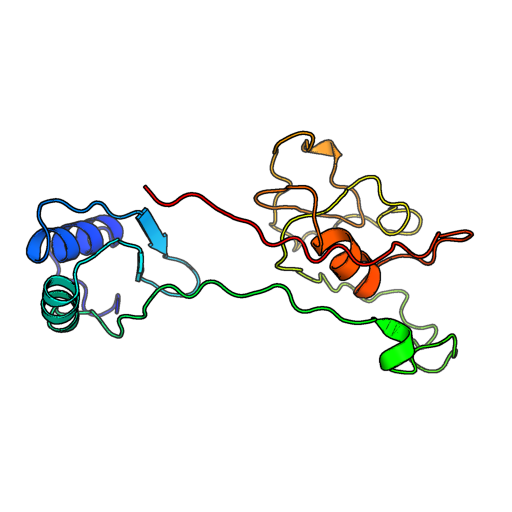M 750 O O . SER A 1 91 ? 4.870 -10.924 -28.854 1.00 46.59 91 SER A O 1
ATOM 752 N N . THR A 1 92 ? 6.968 -11.014 -28.112 1.00 49.91 92 THR A N 1
ATOM 753 C CA . THR A 1 92 ? 6.693 -10.138 -26.943 1.00 49.91 92 THR A CA 1
ATOM 754 C C . THR A 1 92 ? 6.537 -8.654 -27.294 1.00 49.91 92 THR A C 1
ATOM 756 O O . THR A 1 92 ? 6.158 -7.853 -26.436 1.00 49.91 92 THR A O 1
ATOM 759 N N . SER A 1 93 ? 6.723 -8.297 -28.568 1.00 46.38 93 SER A N 1
ATOM 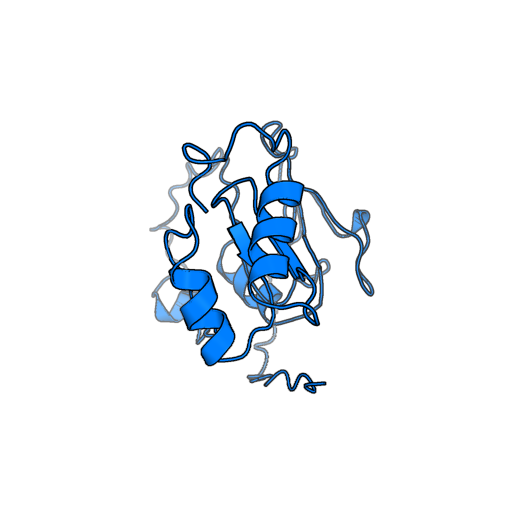760 C CA . SER A 1 93 ? 6.262 -7.034 -29.153 1.00 46.38 93 SER A CA 1
ATOM 761 C C . SER A 1 93 ? 4.731 -6.922 -29.037 1.00 46.38 93 SER A C 1
ATOM 763 O O . SER A 1 93 ? 4.005 -7.259 -29.966 1.00 46.38 93 SER A O 1
ATOM 765 N N . GLY A 1 94 ? 4.227 -6.486 -27.877 1.00 53.41 94 GLY A N 1
ATOM 766 C CA . GLY A 1 94 ? 2.792 -6.286 -27.627 1.00 53.41 94 GLY A CA 1
ATOM 767 C C . GLY A 1 94 ? 2.242 -6.798 -26.291 1.00 53.41 94 GLY A C 1
ATOM 768 O O . GLY A 1 94 ? 1.033 -6.708 -26.079 1.00 53.41 94 GLY A O 1
ATOM 769 N N . VAL A 1 95 ? 3.068 -7.317 -25.375 1.00 58.84 95 VAL A N 1
ATOM 770 C CA . VAL A 1 95 ? 2.583 -7.744 -24.048 1.00 58.84 95 VAL A CA 1
ATOM 771 C C . VAL A 1 95 ? 2.361 -6.519 -23.146 1.00 58.84 95 VAL A C 1
ATOM 773 O O . VAL A 1 95 ? 3.273 -6.043 -22.477 1.00 58.84 95 VAL A O 1
ATOM 776 N N . ASP A 1 96 ? 1.129 -5.998 -23.125 1.00 76.94 96 ASP A N 1
ATOM 777 C CA . ASP A 1 96 ? 0.671 -4.950 -22.196 1.00 76.94 96 ASP A CA 1
ATOM 778 C C . ASP A 1 96 ? 0.321 -5.558 -20.825 1.00 76.94 96 ASP A C 1
ATOM 780 O O . ASP A 1 96 ? -0.847 -5.697 -20.452 1.00 76.94 96 ASP A O 1
ATOM 784 N N . VAL A 1 97 ? 1.341 -5.951 -20.060 1.00 86.88 97 VAL A N 1
ATOM 785 C CA . VAL A 1 97 ? 1.196 -6.428 -18.675 1.00 86.88 97 VAL A CA 1
ATOM 786 C C . VAL A 1 97 ? 1.850 -5.430 -17.726 1.00 86.88 97 VAL A C 1
ATOM 788 O O . VAL A 1 97 ? 2.940 -4.931 -17.976 1.00 86.88 97 VAL A O 1
ATOM 791 N N . ILE A 1 98 ? 1.169 -5.140 -16.614 1.00 91.19 98 ILE A N 1
ATOM 792 C CA . ILE A 1 98 ? 1.706 -4.302 -15.538 1.00 91.19 98 ILE A CA 1
ATOM 793 C C . ILE A 1 98 ? 1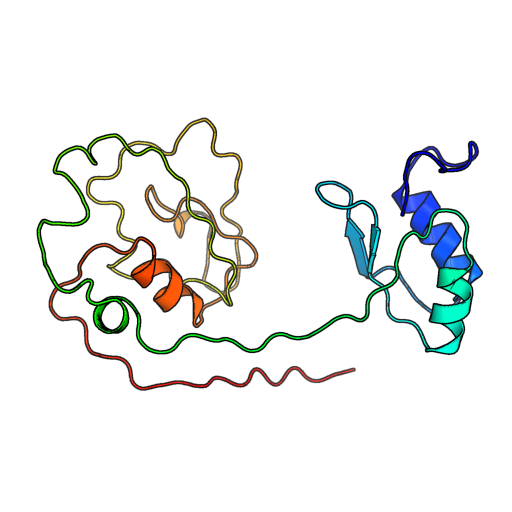.972 -5.217 -14.350 1.00 91.19 98 ILE A C 1
ATOM 795 O O . ILE A 1 98 ? 1.042 -5.840 -13.838 1.00 91.19 98 ILE A O 1
ATOM 799 N N . VAL A 1 99 ? 3.231 -5.286 -13.924 1.00 91.88 99 VAL A N 1
ATOM 800 C CA . VAL A 1 99 ? 3.664 -6.074 -12.767 1.00 91.88 99 VAL A CA 1
ATOM 801 C C . VAL A 1 99 ? 3.750 -5.156 -11.551 1.00 91.88 99 VAL A C 1
ATOM 803 O O . VAL A 1 99 ? 4.435 -4.136 -11.586 1.00 91.88 99 VAL A O 1
ATOM 806 N N . GLY A 1 100 ? 3.031 -5.501 -10.483 1.00 92.38 100 GLY A N 1
ATOM 807 C CA . GLY A 1 100 ? 3.145 -4.835 -9.187 1.00 92.38 100 GLY A CA 1
ATOM 808 C C . GLY A 1 100 ? 4.102 -5.597 -8.278 1.00 92.38 100 GLY A C 1
ATOM 809 O O . GLY A 1 100 ? 3.942 -6.802 -8.106 1.00 92.38 100 GLY A O 1
ATOM 810 N N . VAL A 1 101 ? 5.066 -4.894 -7.686 1.00 90.88 101 VAL A N 1
ATOM 811 C CA . VAL A 1 101 ? 6.013 -5.447 -6.710 1.00 90.88 101 VAL A CA 1
ATOM 812 C C . VAL A 1 101 ? 5.718 -4.815 -5.353 1.00 90.88 101 VAL A C 1
ATOM 814 O O . VAL A 1 101 ? 5.708 -3.591 -5.232 1.00 90.88 101 VAL A O 1
ATOM 817 N N . LEU A 1 102 ? 5.426 -5.648 -4.354 1.00 89.50 102 LEU A N 1
ATOM 818 C CA . LEU A 1 102 ? 5.251 -5.228 -2.965 1.00 89.50 102 LEU A CA 1
ATOM 819 C C . LEU A 1 102 ? 6.554 -5.538 -2.229 1.00 89.50 102 LEU A C 1
ATOM 821 O O . LEU A 1 102 ? 6.836 -6.699 -1.951 1.00 89.50 102 LEU A O 1
ATOM 825 N N . ASP A 1 103 ? 7.347 -4.508 -1.961 1.00 87.12 103 ASP A N 1
ATOM 826 C CA . ASP A 1 103 ? 8.650 -4.616 -1.306 1.00 87.12 103 ASP A CA 1
ATOM 827 C C . ASP A 1 103 ? 8.940 -3.311 -0.535 1.00 87.12 103 ASP A C 1
ATOM 829 O O . ASP A 1 103 ? 8.089 -2.429 -0.435 1.00 87.12 103 ASP A O 1
ATOM 833 N N . THR A 1 104 ? 10.148 -3.188 -0.003 1.00 86.50 104 THR A N 1
ATOM 834 C CA . THR A 1 104 ? 10.674 -2.063 0.779 1.00 86.50 104 THR A CA 1
ATOM 835 C C . THR A 1 104 ? 10.895 -0.772 0.007 1.00 86.50 104 THR A C 1
ATOM 837 O O . THR A 1 104 ? 11.148 0.242 0.640 1.00 86.50 104 THR A O 1
ATOM 840 N N . GLY A 1 105 ? 10.819 -0.766 -1.324 1.00 87.38 105 GLY A N 1
ATOM 841 C CA . GLY A 1 105 ? 11.106 0.448 -2.078 1.00 87.38 105 GLY A CA 1
ATOM 842 C C . GLY A 1 105 ? 11.618 0.207 -3.488 1.00 87.38 105 GLY A C 1
ATOM 843 O O . GLY A 1 105 ? 11.558 -0.905 -4.008 1.00 87.38 105 GLY A O 1
ATOM 844 N N . VAL A 1 106 ? 12.107 1.266 -4.126 1.00 89.19 106 VAL A N 1
ATOM 845 C CA . VAL A 1 106 ? 12.728 1.195 -5.450 1.00 89.19 106 VAL A CA 1
ATOM 846 C C . VAL A 1 106 ? 13.648 2.391 -5.677 1.00 89.19 106 VAL A C 1
ATOM 848 O O . VAL A 1 106 ? 13.244 3.537 -5.498 1.00 89.19 106 VAL A O 1
ATOM 851 N N . TRP A 1 107 ? 14.860 2.131 -6.166 1.00 89.31 107 TRP A N 1
ATOM 852 C CA . TRP A 1 107 ? 15.800 3.148 -6.618 1.00 89.31 107 TRP A CA 1
ATOM 853 C C . TRP A 1 107 ? 15.503 3.522 -8.078 1.00 89.31 107 TRP A C 1
ATOM 855 O O . TRP A 1 107 ? 15.874 2.787 -9.004 1.00 89.31 107 TRP A O 1
ATOM 865 N N . PRO A 1 108 ? 14.854 4.671 -8.340 1.00 88.06 108 PRO A N 1
ATOM 866 C CA . PRO A 1 108 ? 14.322 4.991 -9.666 1.00 88.06 108 PRO A CA 1
ATOM 867 C C . PRO A 1 108 ? 15.414 5.240 -10.713 1.00 88.06 108 PRO A C 1
ATOM 869 O O . PRO A 1 108 ? 15.162 5.131 -11.908 1.00 88.06 108 PRO A O 1
ATOM 872 N N . LYS A 1 109 ? 16.639 5.568 -10.281 1.00 87.56 109 LYS A N 1
ATOM 873 C CA . LYS A 1 109 ? 17.782 5.832 -11.169 1.00 87.56 109 LYS A CA 1
ATOM 874 C C . LYS A 1 109 ? 18.532 4.560 -11.578 1.00 87.56 109 LYS A C 1
ATOM 876 O O . LYS A 1 109 ? 19.579 4.656 -12.218 1.00 87.56 109 LYS A O 1
ATOM 881 N N . SER A 1 110 ? 18.050 3.377 -11.189 1.00 88.12 110 SER A N 1
ATOM 882 C CA . SER A 1 110 ? 18.645 2.120 -11.640 1.00 88.12 110 SER A CA 1
ATOM 883 C C . SER A 1 110 ? 18.555 2.000 -13.163 1.00 88.12 110 SER A C 1
ATOM 885 O O . SER A 1 110 ? 17.476 2.140 -13.738 1.00 88.12 110 SER A O 1
ATOM 887 N N . LYS A 1 111 ? 19.671 1.659 -13.823 1.00 89.06 111 LYS A N 1
ATOM 888 C CA . LYS A 1 111 ? 19.710 1.428 -15.280 1.00 89.06 111 LYS A CA 1
ATOM 889 C C . LYS A 1 111 ? 18.754 0.317 -15.728 1.00 89.06 111 LYS A C 1
ATOM 891 O O . LYS A 1 111 ? 18.247 0.362 -16.843 1.00 89.06 111 LYS A O 1
ATOM 896 N N . SER A 1 112 ? 18.472 -0.661 -14.864 1.00 86.62 112 SER A N 1
ATOM 897 C CA . SER A 1 112 ? 17.515 -1.738 -15.153 1.00 86.62 112 SER A CA 1
ATOM 898 C C . SER A 1 112 ? 16.077 -1.227 -15.326 1.00 86.62 112 SER A C 1
ATOM 900 O O . SER A 1 112 ? 15.261 -1.905 -15.957 1.00 86.62 112 SER A O 1
ATOM 902 N N . LEU A 1 113 ? 15.766 -0.039 -14.797 1.00 89.75 113 LEU A N 1
ATOM 903 C CA . LEU A 1 113 ? 14.453 0.611 -14.838 1.00 89.75 113 LEU A CA 1
ATOM 904 C C . LEU A 1 113 ? 14.382 1.760 -15.860 1.00 89.75 113 LEU A C 1
ATOM 906 O O . LEU A 1 113 ? 13.414 2.524 -15.866 1.00 89.75 113 LEU A O 1
ATOM 910 N N . ASP A 1 114 ? 15.379 1.870 -16.740 1.00 90.12 114 ASP A N 1
ATOM 911 C CA . ASP A 1 114 ? 15.357 2.802 -17.864 1.00 90.12 114 ASP A CA 1
ATOM 912 C C . ASP A 1 114 ? 14.211 2.483 -18.841 1.00 90.12 114 ASP A C 1
ATOM 914 O O . ASP A 1 114 ? 13.861 1.320 -19.059 1.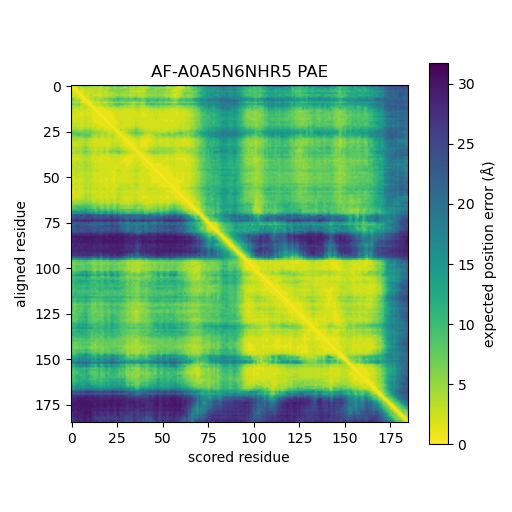00 90.12 114 ASP A O 1
ATOM 918 N N . ASP A 1 115 ? 13.610 3.527 -19.414 1.00 91.25 115 ASP A N 1
ATOM 919 C CA . ASP A 1 115 ? 12.410 3.414 -20.244 1.00 91.25 115 ASP A CA 1
ATOM 920 C C . ASP A 1 115 ? 12.669 3.427 -21.760 1.00 91.25 115 ASP A C 1
ATOM 922 O O . ASP A 1 115 ? 11.730 3.548 -22.561 1.00 91.25 115 ASP A O 1
ATOM 926 N N . THR A 1 116 ? 13.929 3.269 -22.176 1.00 89.12 116 THR A N 1
ATOM 927 C CA . THR A 1 116 ? 14.298 3.117 -23.586 1.00 89.12 116 THR A CA 1
ATOM 928 C C . THR A 1 116 ? 13.556 1.928 -24.201 1.00 89.12 116 THR A C 1
ATOM 930 O O . THR A 1 116 ? 13.545 0.825 -23.660 1.00 89.12 116 THR A O 1
ATOM 933 N N . GLY A 1 117 ? 12.907 2.161 -25.344 1.00 85.94 117 GLY A N 1
ATOM 934 C CA . GLY A 1 117 ? 12.103 1.152 -26.044 1.00 85.94 117 GLY A CA 1
ATOM 935 C C . GLY A 1 117 ? 10.664 0.995 -25.534 1.00 85.94 117 GLY A C 1
ATOM 936 O O . GLY A 1 117 ? 9.878 0.315 -26.187 1.00 85.94 117 GLY A O 1
ATOM 937 N N . PHE A 1 118 ? 10.275 1.649 -24.431 1.00 87.00 118 PHE A N 1
ATOM 938 C CA . PHE A 1 118 ? 8.893 1.618 -23.938 1.00 87.00 118 PHE A CA 1
ATOM 939 C C . PHE A 1 118 ? 8.015 2.680 -24.610 1.00 87.00 118 PHE A C 1
ATOM 941 O O . PHE A 1 118 ? 8.372 3.862 -24.681 1.00 87.00 118 PHE A O 1
ATOM 948 N N . GLY A 1 119 ? 6.831 2.250 -25.057 1.00 89.44 119 GLY A N 1
ATOM 949 C CA . GLY A 1 119 ? 5.753 3.115 -25.542 1.00 89.44 119 GLY A CA 1
ATOM 950 C C . GLY A 1 119 ? 5.056 3.905 -24.421 1.00 89.44 119 GLY A C 1
ATOM 951 O O . GLY A 1 119 ? 5.517 3.912 -23.279 1.00 89.44 119 GLY A O 1
ATOM 952 N N . PRO A 1 120 ? 3.948 4.609 -24.718 1.00 92.56 120 PRO A N 1
ATOM 953 C CA . PRO A 1 120 ? 3.216 5.373 -23.711 1.00 92.56 120 PRO A CA 1
ATOM 954 C C . PRO A 1 120 ? 2.638 4.469 -22.614 1.00 92.56 120 PRO A C 1
ATOM 956 O O . PRO A 1 120 ? 2.279 3.319 -22.861 1.00 92.56 120 PRO A O 1
ATOM 959 N N . ILE A 1 121 ? 2.488 5.026 -21.408 1.00 92.94 121 ILE A N 1
ATOM 960 C CA . ILE A 1 121 ? 1.863 4.329 -20.277 1.00 92.94 121 ILE A CA 1
ATOM 961 C C . ILE A 1 121 ? 0.436 3.896 -20.671 1.00 92.94 121 ILE A C 1
ATOM 963 O O . ILE A 1 121 ? -0.331 4.739 -21.154 1.00 92.94 121 ILE A O 1
ATOM 967 N N . PRO A 1 122 ? 0.041 2.627 -20.445 1.00 92.69 122 PRO A N 1
ATOM 968 C CA . PRO A 1 122 ? -1.287 2.136 -20.805 1.00 92.69 122 PRO A CA 1
ATOM 969 C C . PRO A 1 122 ? -2.404 2.983 -20.186 1.00 92.69 122 PRO A C 1
ATOM 971 O O . PRO A 1 122 ? -2.417 3.228 -18.982 1.00 92.69 122 PRO A O 1
ATOM 974 N N . SER A 1 123 ? -3.408 3.378 -20.974 1.00 93.31 123 SER A N 1
ATOM 975 C CA . SER A 1 123 ? -4.513 4.246 -20.514 1.00 93.31 123 SER A CA 1
ATOM 976 C C . SER A 1 123 ? -5.363 3.630 -19.388 1.00 93.31 123 SER A C 1
ATOM 978 O O . SER A 1 123 ? -6.014 4.346 -18.610 1.00 93.31 123 SER A O 1
ATOM 980 N N . ARG A 1 124 ? -5.336 2.294 -19.275 1.00 93.56 124 ARG A N 1
ATOM 981 C CA . ARG A 1 124 ? -5.948 1.514 -18.190 1.00 93.56 124 ARG A CA 1
ATOM 982 C C . ARG A 1 124 ? -5.223 1.664 -16.848 1.00 93.56 124 ARG A C 1
ATOM 984 O O . ARG A 1 124 ? -5.834 1.403 -15.816 1.00 93.56 124 ARG A O 1
ATOM 991 N N . TRP A 1 125 ? -3.960 2.095 -16.834 1.00 94.69 125 TRP A N 1
ATOM 992 C CA . TRP A 1 125 ? -3.219 2.351 -15.601 1.00 94.69 125 TRP A CA 1
ATOM 993 C C . TRP A 1 125 ? -3.823 3.539 -14.848 1.00 94.69 125 TRP A C 1
ATOM 995 O O . TRP A 1 125 ? -3.959 4.635 -15.391 1.00 94.69 125 TRP A O 1
ATOM 1005 N N . LYS A 1 126 ? -4.196 3.317 -13.583 1.00 94.12 126 LYS A N 1
ATOM 1006 C CA . LYS A 1 126 ? -4.754 4.340 -12.675 1.00 94.12 126 LYS A CA 1
ATOM 1007 C C . LYS A 1 126 ? -3.916 4.526 -11.407 1.00 94.12 126 LYS A C 1
ATOM 1009 O O . LYS A 1 126 ? -4.382 5.130 -10.438 1.00 94.12 126 LYS A O 1
ATOM 1014 N N . GLY A 1 127 ? -2.707 3.966 -11.384 1.00 93.56 127 GLY A N 1
ATOM 1015 C CA . GLY A 1 127 ? -1.782 4.143 -10.273 1.00 93.56 127 GLY A CA 1
ATOM 1016 C C . GLY A 1 127 ? -1.247 5.572 -10.190 1.00 93.56 127 GLY A C 1
ATOM 1017 O O . GLY A 1 127 ? -1.601 6.447 -10.980 1.00 93.56 127 GLY A O 1
ATOM 1018 N N . LYS A 1 128 ? -0.412 5.823 -9.183 1.00 93.81 128 LYS A N 1
ATOM 1019 C CA . LYS A 1 128 ? 0.219 7.126 -8.960 1.00 93.81 128 LYS A CA 1
ATOM 1020 C C . LYS A 1 128 ? 1.706 6.932 -8.706 1.00 93.81 128 LYS A C 1
ATOM 1022 O O . LYS A 1 128 ? 2.113 5.874 -8.237 1.00 93.81 128 LYS A O 1
ATOM 1027 N N . CYS A 1 129 ? 2.468 7.977 -8.996 1.00 94.75 129 CYS A N 1
ATOM 1028 C CA . CYS A 1 129 ? 3.826 8.146 -8.513 1.00 94.75 129 CYS A CA 1
ATOM 1029 C C . CYS A 1 129 ? 3.774 9.100 -7.317 1.00 94.75 129 CYS A C 1
ATOM 1031 O O . CYS A 1 129 ? 3.505 10.294 -7.491 1.00 94.75 129 CYS A O 1
ATOM 1033 N N . GLU A 1 130 ? 3.893 8.563 -6.107 1.00 94.06 130 GLU A N 1
ATOM 1034 C CA . GLU A 1 130 ? 3.922 9.364 -4.883 1.00 94.06 130 GLU A CA 1
ATOM 1035 C C . GLU A 1 130 ? 5.302 9.974 -4.648 1.00 94.06 130 GLU A C 1
ATOM 1037 O O . GLU A 1 130 ? 6.314 9.467 -5.119 1.00 94.06 130 GLU A O 1
ATOM 1042 N N . THR A 1 131 ? 5.322 11.095 -3.932 1.00 91.50 131 THR A N 1
ATOM 1043 C CA . THR A 1 131 ? 6.559 11.709 -3.446 1.00 91.50 131 THR A CA 1
ATOM 1044 C C . THR A 1 131 ? 6.938 11.053 -2.118 1.00 91.50 131 THR A C 1
ATOM 1046 O O . THR A 1 131 ? 6.058 10.815 -1.292 1.00 91.50 131 THR A O 1
ATOM 1049 N N . GLY A 1 132 ? 8.227 10.812 -1.906 1.00 86.50 132 GLY A N 1
ATOM 1050 C CA . GLY A 1 132 ? 8.814 10.323 -0.660 1.00 86.50 132 GLY A CA 1
ATOM 1051 C C . GLY A 1 132 ? 10.164 10.991 -0.399 1.00 86.50 132 GLY A C 1
ATOM 1052 O O . GLY A 1 132 ? 10.506 11.989 -1.041 1.00 86.50 132 GLY A O 1
ATOM 1053 N N . THR A 1 133 ? 10.936 10.448 0.538 1.00 83.44 133 THR A N 1
ATOM 1054 C CA . THR A 1 133 ? 12.315 10.891 0.788 1.00 83.44 133 THR A CA 1
ATOM 1055 C C . THR A 1 133 ? 13.155 10.632 -0.459 1.00 83.44 133 THR A C 1
ATOM 1057 O O . THR A 1 133 ? 13.146 9.526 -0.985 1.00 83.44 133 THR A O 1
ATOM 1060 N N . ASP A 1 134 ? 13.808 11.668 -0.991 1.00 83.56 134 ASP A N 1
ATOM 1061 C CA . ASP A 1 134 ? 14.623 11.604 -2.217 1.00 83.56 134 ASP A CA 1
ATOM 1062 C C . ASP A 1 134 ? 13.923 11.012 -3.460 1.00 83.56 134 ASP A C 1
ATOM 1064 O O . ASP A 1 134 ? 14.557 10.686 -4.468 1.00 83.56 134 ASP A O 1
ATOM 1068 N N . PHE A 1 135 ? 12.588 10.961 -3.441 1.00 90.44 135 PHE A N 1
ATOM 1069 C CA . PHE A 1 135 ? 11.762 10.417 -4.509 1.00 90.44 135 PHE A CA 1
ATOM 1070 C C . PHE A 1 135 ? 10.660 11.412 -4.873 1.00 90.44 135 PHE A C 1
ATOM 1072 O O . PHE A 1 135 ? 9.850 11.804 -4.037 1.00 90.44 135 PHE A O 1
ATOM 1079 N N . ASN A 1 136 ? 10.596 11.835 -6.135 1.00 91.81 136 ASN A N 1
ATOM 1080 C CA . ASN A 1 136 ? 9.617 12.817 -6.598 1.00 91.81 136 ASN A CA 1
ATOM 1081 C C . ASN A 1 136 ? 8.746 12.247 -7.727 1.00 91.81 136 ASN A C 1
ATOM 1083 O O . ASN A 1 136 ? 8.981 11.156 -8.233 1.00 91.81 136 ASN A O 1
ATOM 1087 N N . LYS A 1 137 ? 7.731 12.999 -8.165 1.00 92.31 137 LYS A N 1
ATOM 1088 C CA . LYS A 1 137 ? 6.826 12.542 -9.237 1.00 92.31 137 LYS A CA 1
ATOM 1089 C C . LYS A 1 137 ? 7.541 12.224 -10.557 1.00 92.31 137 LYS A C 1
ATOM 1091 O O . LYS A 1 137 ? 7.040 11.399 -11.313 1.00 92.31 137 LYS A O 1
ATOM 1096 N N . SER A 1 138 ? 8.673 12.877 -10.836 1.00 93.19 138 SER A N 1
ATOM 1097 C CA . SER A 1 138 ? 9.504 12.619 -12.023 1.00 93.19 138 SER A CA 1
ATOM 1098 C C . SER A 1 138 ? 10.454 11.428 -11.869 1.00 93.19 138 SER A C 1
ATOM 1100 O O . SER A 1 138 ? 11.134 11.082 -12.827 1.00 93.19 138 SER A O 1
ATOM 1102 N N . SER A 1 139 ? 10.492 10.780 -10.702 1.00 93.81 139 SER A N 1
ATOM 1103 C CA . SER A 1 139 ? 11.193 9.508 -10.515 1.00 93.81 139 SER A CA 1
ATOM 1104 C C . SER A 1 139 ? 10.527 8.357 -11.278 1.00 93.81 139 SER A C 1
ATOM 1106 O O . SER A 1 139 ? 11.189 7.374 -11.593 1.00 93.81 139 SER A O 1
ATOM 1108 N N . CYS A 1 140 ? 9.230 8.463 -11.584 1.00 95.31 140 CYS A N 1
ATOM 1109 C CA . CYS A 1 140 ? 8.538 7.516 -12.454 1.00 95.31 140 CYS A CA 1
ATOM 1110 C C . CYS A 1 140 ? 8.696 7.897 -13.930 1.00 95.31 140 CYS A C 1
ATOM 1112 O O . CYS A 1 140 ? 8.706 9.075 -14.288 1.00 95.31 140 CYS A O 1
ATOM 1114 N N . ASN A 1 141 ? 8.758 6.885 -14.790 1.00 94.81 141 ASN A N 1
ATOM 1115 C CA . ASN A 1 141 ? 8.967 7.010 -16.231 1.00 94.81 141 ASN A CA 1
ATOM 1116 C C . ASN A 1 141 ? 8.023 6.047 -16.991 1.00 94.81 141 ASN A C 1
ATOM 1118 O O . ASN A 1 141 ? 7.020 5.601 -16.429 1.00 94.81 141 ASN A O 1
ATOM 1122 N N . ARG A 1 142 ? 8.282 5.733 -18.271 1.00 93.94 142 ARG A N 1
ATOM 1123 C CA . ARG A 1 142 ? 7.412 4.809 -19.038 1.00 93.94 142 ARG A CA 1
ATOM 1124 C C . ARG A 1 142 ? 7.585 3.328 -18.661 1.00 93.94 142 ARG A C 1
ATOM 1126 O O . ARG A 1 142 ? 6.780 2.510 -19.097 1.00 93.94 142 ARG A O 1
ATOM 1133 N N . LYS A 1 143 ? 8.573 2.994 -17.825 1.00 91.88 143 LYS A N 1
ATOM 1134 C CA . LYS A 1 143 ? 8.829 1.649 -17.291 1.00 91.88 143 LYS A CA 1
ATOM 1135 C C . LYS A 1 143 ? 8.419 1.515 -15.821 1.00 91.88 143 LYS A C 1
ATOM 1137 O O . LYS A 1 143 ? 7.544 0.715 -15.497 1.00 91.88 143 LYS A O 1
ATOM 1142 N N . LEU A 1 144 ? 8.984 2.330 -14.929 1.00 93.69 144 LEU A N 1
ATOM 1143 C CA . LEU A 1 144 ? 8.498 2.509 -13.559 1.00 93.69 144 LEU A CA 1
ATOM 1144 C C . LEU A 1 144 ? 7.315 3.482 -13.585 1.00 93.69 144 LEU A C 1
ATOM 1146 O O . LEU A 1 144 ? 7.475 4.680 -13.382 1.00 93.69 144 LEU A O 1
ATOM 1150 N N . ILE A 1 145 ? 6.118 2.970 -13.871 1.00 95.00 145 ILE A N 1
ATOM 1151 C CA . ILE A 1 145 ? 4.924 3.799 -14.124 1.00 95.00 145 ILE A CA 1
ATOM 1152 C C . ILE A 1 145 ? 4.175 4.246 -12.853 1.00 95.00 145 ILE A C 1
ATOM 1154 O O . ILE A 1 145 ? 3.220 5.027 -12.925 1.00 95.00 145 ILE A O 1
ATOM 1158 N N . GLY A 1 146 ? 4.579 3.763 -11.676 1.00 95.12 146 GLY A N 1
ATOM 1159 C CA . GLY A 1 146 ? 4.100 4.264 -10.390 1.00 95.12 146 GLY A CA 1
ATOM 1160 C C . GLY A 1 146 ? 4.797 3.632 -9.192 1.00 95.12 146 GLY A C 1
ATOM 1161 O O . GLY A 1 146 ? 5.367 2.550 -9.286 1.00 95.12 146 GLY A O 1
ATOM 1162 N N . ALA A 1 147 ? 4.720 4.338 -8.069 1.00 94.19 147 ALA A N 1
ATOM 1163 C CA . ALA A 1 147 ? 5.327 3.982 -6.795 1.00 94.19 147 ALA A CA 1
ATOM 1164 C C . ALA A 1 147 ? 4.461 4.552 -5.662 1.00 94.19 147 ALA A C 1
ATOM 1166 O O . ALA A 1 147 ? 3.950 5.673 -5.771 1.00 94.19 147 ALA A O 1
ATOM 1167 N N . ARG A 1 148 ? 4.265 3.767 -4.601 1.00 91.06 148 ARG A N 1
ATOM 1168 C CA . ARG A 1 148 ? 3.514 4.144 -3.394 1.00 91.06 148 ARG A CA 1
ATOM 1169 C C . ARG A 1 148 ? 4.417 3.960 -2.188 1.00 91.06 148 ARG A C 1
ATOM 1171 O O . ARG A 1 148 ? 5.083 2.934 -2.125 1.00 91.06 148 ARG A O 1
ATOM 1178 N N . SER A 1 149 ? 4.433 4.941 -1.289 1.00 82.06 149 SER A N 1
ATOM 1179 C CA . SER A 1 149 ? 5.377 4.994 -0.160 1.00 82.06 149 SER A CA 1
ATOM 1180 C C . SER A 1 149 ? 6.828 4.664 -0.567 1.00 82.06 149 SER A C 1
ATOM 1182 O O . SER A 1 149 ? 7.409 3.735 -0.011 1.00 82.06 149 SER A O 1
ATOM 1184 N N . PRO A 1 150 ? 7.395 5.343 -1.586 1.00 76.94 150 PRO A N 1
ATOM 1185 C CA . PRO A 1 150 ? 8.717 4.996 -2.087 1.00 76.94 150 PRO A CA 1
ATOM 1186 C C . PRO A 1 150 ? 9.794 5.284 -1.035 1.00 76.94 150 PRO A C 1
ATOM 1188 O O . PRO A 1 150 ? 9.876 6.398 -0.516 1.00 76.94 150 PRO A O 1
ATOM 1191 N N . ASP A 1 151 ? 10.621 4.276 -0.792 1.00 77.75 151 ASP A N 1
ATOM 1192 C CA . ASP A 1 151 ? 11.892 4.339 -0.070 1.00 77.75 151 ASP A CA 1
ATOM 1193 C C . ASP A 1 151 ? 12.969 3.658 -0.940 1.00 77.75 151 ASP A C 1
ATOM 1195 O O . ASP A 1 151 ? 12.649 3.117 -2.009 1.00 77.75 151 ASP A O 1
ATOM 1199 N N . ASP A 1 152 ? 14.232 3.690 -0.529 1.00 70.44 152 ASP A N 1
ATOM 1200 C CA . ASP A 1 152 ? 15.277 2.860 -1.133 1.00 70.44 152 ASP A CA 1
ATOM 1201 C C . ASP A 1 152 ? 15.463 1.564 -0.334 1.00 70.44 152 ASP A C 1
ATOM 1203 O O . ASP A 1 152 ? 15.485 1.563 0.895 1.00 70.44 152 ASP A O 1
ATOM 1207 N N . GLY A 1 153 ? 15.580 0.434 -1.032 1.00 74.94 153 GLY A N 1
ATOM 1208 C CA . GLY A 1 153 ? 15.645 -0.869 -0.383 1.00 74.94 153 GLY A CA 1
ATOM 1209 C C . GLY A 1 153 ? 15.730 -2.058 -1.335 1.00 74.94 153 GLY A C 1
ATOM 1210 O O . GLY A 1 153 ? 15.963 -1.940 -2.542 1.00 74.94 153 GLY A O 1
ATOM 1211 N N . HIS A 1 154 ? 15.505 -3.239 -0.764 1.00 80.94 154 HIS A N 1
ATOM 1212 C CA . HIS A 1 154 ? 15.531 -4.546 -1.423 1.00 80.94 154 HIS A CA 1
ATOM 1213 C C . HIS A 1 154 ? 14.643 -4.624 -2.681 1.00 80.94 154 HIS A C 1
ATOM 1215 O O . HIS A 1 154 ? 14.968 -5.329 -3.641 1.00 80.94 154 HIS A O 1
ATOM 1221 N N . GLY A 1 155 ? 13.577 -3.825 -2.747 1.00 82.94 155 GLY A N 1
ATOM 1222 C CA . GLY A 1 155 ? 12.647 -3.838 -3.873 1.00 82.94 155 GLY A CA 1
ATOM 1223 C C . GLY A 1 155 ? 13.253 -3.448 -5.221 1.00 82.94 155 GLY A C 1
ATOM 1224 O O . GLY A 1 155 ? 12.752 -3.903 -6.250 1.00 82.94 155 GLY A O 1
ATOM 1225 N N . THR A 1 156 ? 14.381 -2.727 -5.257 1.00 85.00 156 THR A N 1
ATOM 1226 C CA . THR A 1 156 ? 15.125 -2.479 -6.506 1.00 85.00 156 THR A CA 1
ATOM 1227 C C . THR A 1 156 ? 15.610 -3.782 -7.144 1.00 85.00 156 THR A C 1
ATOM 1229 O O . THR A 1 156 ? 15.496 -3.958 -8.362 1.00 85.00 156 THR A O 1
ATOM 1232 N N . HIS A 1 157 ? 16.124 -4.714 -6.335 1.00 83.56 157 HIS A N 1
ATOM 1233 C CA . HIS A 1 157 ? 16.594 -6.018 -6.802 1.00 83.56 157 HIS A CA 1
ATOM 1234 C C . HIS A 1 157 ? 15.423 -6.874 -7.305 1.00 83.56 157 HIS A C 1
ATOM 1236 O O . HIS A 1 157 ? 15.488 -7.434 -8.404 1.00 83.56 157 HIS A O 1
ATOM 1242 N N . CYS A 1 158 ? 14.314 -6.900 -6.560 1.00 84.56 158 CYS A N 1
ATOM 1243 C CA . CYS A 1 158 ? 13.094 -7.614 -6.944 1.00 84.56 158 CYS A CA 1
ATOM 1244 C C . CYS A 1 158 ? 12.480 -7.072 -8.239 1.00 84.56 158 CYS A C 1
ATOM 1246 O O . CYS A 1 158 ? 12.164 -7.841 -9.145 1.00 84.56 158 CYS A O 1
ATOM 1248 N N . ALA A 1 159 ? 12.362 -5.748 -8.369 1.00 86.38 159 ALA A N 1
ATOM 1249 C CA . ALA A 1 159 ? 11.852 -5.110 -9.579 1.00 86.38 159 ALA A CA 1
ATOM 1250 C C . ALA A 1 159 ? 12.766 -5.373 -10.787 1.00 86.38 159 ALA A C 1
ATOM 1252 O O . ALA A 1 159 ? 12.280 -5.675 -11.878 1.00 86.38 159 ALA A O 1
ATOM 1253 N N . SER A 1 160 ? 14.088 -5.323 -10.590 1.00 83.75 160 SER A N 1
ATOM 1254 C CA . SER A 1 160 ? 15.069 -5.621 -11.644 1.00 83.75 160 SER A CA 1
ATOM 1255 C C . SER A 1 160 ? 15.035 -7.087 -12.071 1.00 83.75 160 SER A C 1
ATOM 1257 O O . SER A 1 160 ? 15.142 -7.378 -13.255 1.00 83.75 160 SER A O 1
ATOM 1259 N N . THR A 1 161 ? 14.829 -8.007 -11.131 1.00 79.44 161 THR A N 1
ATOM 1260 C CA . THR A 1 161 ? 14.633 -9.430 -11.429 1.00 79.44 161 THR A CA 1
ATOM 1261 C C . THR A 1 161 ? 13.363 -9.661 -12.246 1.00 79.44 161 THR A C 1
ATOM 1263 O O . THR A 1 161 ? 13.383 -10.400 -13.224 1.00 79.44 161 THR A O 1
ATOM 1266 N N . ALA A 1 162 ? 12.249 -9.055 -11.827 1.00 82.50 162 ALA A N 1
ATOM 1267 C CA . ALA A 1 162 ? 10.943 -9.332 -12.410 1.00 82.50 162 ALA A CA 1
ATOM 1268 C C . ALA A 1 162 ? 10.785 -8.734 -13.815 1.00 82.50 162 ALA A C 1
ATOM 1270 O O . ALA A 1 162 ? 10.188 -9.363 -14.686 1.00 82.50 162 ALA A O 1
ATOM 1271 N N . VAL A 1 163 ? 11.268 -7.501 -14.019 1.00 85.00 163 VAL A N 1
ATOM 1272 C CA . VAL A 1 163 ? 11.022 -6.717 -15.246 1.00 85.00 163 VAL A CA 1
ATOM 1273 C C . VAL A 1 163 ? 12.212 -5.845 -15.678 1.00 85.00 163 VAL A C 1
ATOM 1275 O O . VAL A 1 163 ? 12.073 -4.980 -16.549 1.00 85.00 163 VAL A O 1
ATOM 1278 N N . GLY A 1 164 ? 13.386 -6.004 -15.066 1.00 82.06 164 GLY A N 1
ATOM 1279 C CA . GLY A 1 164 ? 14.567 -5.197 -15.368 1.00 82.06 164 GLY A CA 1
ATOM 1280 C C . GLY A 1 164 ? 15.101 -5.430 -16.779 1.00 82.06 164 GLY A C 1
ATOM 1281 O O . GLY A 1 164 ? 15.035 -6.526 -17.324 1.00 82.06 164 GLY A O 1
ATOM 1282 N N . SER A 1 165 ? 15.628 -4.370 -17.389 1.00 82.00 165 SER A N 1
ATOM 1283 C CA . SER A 1 165 ? 16.380 -4.481 -18.639 1.00 82.00 165 SER A CA 1
ATOM 1284 C C . SER A 1 165 ? 17.756 -5.059 -18.322 1.00 82.00 165 SER A C 1
ATOM 1286 O O . SER A 1 165 ? 18.303 -4.779 -17.252 1.00 82.00 165 SER A O 1
ATOM 1288 N N . ALA A 1 166 ? 18.340 -5.816 -19.252 1.00 78.19 166 ALA A N 1
ATOM 1289 C CA . ALA A 1 166 ? 19.725 -6.251 -19.122 1.00 78.19 166 ALA A CA 1
ATOM 1290 C C . ALA A 1 166 ? 20.657 -5.028 -19.049 1.00 78.19 166 ALA A C 1
ATOM 1292 O O . ALA A 1 166 ? 20.567 -4.120 -19.877 1.00 78.19 166 ALA A O 1
ATOM 1293 N N . VAL A 1 167 ? 21.549 -5.008 -18.058 1.00 78.44 167 VAL A N 1
ATOM 1294 C CA . VAL A 1 167 ? 22.541 -3.943 -17.858 1.00 78.44 167 VAL A CA 1
ATOM 1295 C C . VAL A 1 167 ? 23.928 -4.549 -18.038 1.00 78.44 167 VAL A C 1
ATOM 1297 O O . VAL A 1 167 ? 24.242 -5.563 -17.420 1.00 78.44 167 VAL A O 1
ATOM 1300 N N . THR A 1 168 ? 24.757 -3.949 -18.891 1.00 75.81 168 THR A N 1
ATOM 1301 C CA . THR A 1 168 ? 26.164 -4.346 -19.039 1.00 75.81 168 THR A CA 1
ATOM 1302 C C . THR A 1 168 ? 26.987 -3.812 -17.867 1.00 75.81 168 THR A C 1
ATOM 1304 O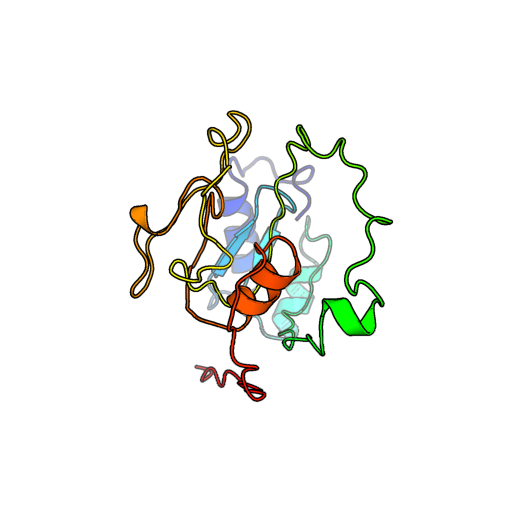 O . THR A 1 168 ? 26.717 -2.717 -17.370 1.00 75.81 168 THR A O 1
ATOM 1307 N N . ASP A 1 169 ? 27.989 -4.580 -17.435 1.00 67.69 169 ASP A N 1
ATOM 1308 C CA . ASP A 1 169 ? 28.939 -4.202 -16.376 1.00 67.69 169 ASP A CA 1
ATOM 1309 C C . ASP A 1 169 ? 28.295 -3.924 -15.003 1.00 67.69 169 ASP A C 1
ATOM 1311 O O . ASP A 1 169 ? 28.733 -3.049 -14.253 1.00 67.69 169 ASP A O 1
ATOM 1315 N N . ALA A 1 170 ? 27.234 -4.660 -14.659 1.00 63.50 170 ALA A N 1
ATOM 1316 C CA . ALA A 1 170 ? 26.681 -4.637 -13.309 1.00 63.50 170 ALA A CA 1
ATOM 1317 C C . ALA A 1 170 ? 27.617 -5.379 -12.337 1.00 63.50 170 ALA A C 1
ATOM 1319 O O . ALA A 1 170 ? 27.980 -6.529 -12.574 1.00 63.50 170 ALA A O 1
ATOM 1320 N N . SER A 1 171 ? 28.001 -4.732 -11.236 1.00 58.22 171 SER A N 1
ATOM 1321 C CA . SER A 1 171 ? 28.714 -5.383 -10.132 1.00 58.22 171 SER A CA 1
ATOM 1322 C C . SER A 1 171 ? 27.743 -6.220 -9.297 1.00 58.22 171 SER A C 1
ATOM 1324 O O . SER A 1 171 ? 26.703 -5.698 -8.889 1.00 58.22 171 SER A O 1
ATOM 1326 N N . GLU A 1 172 ? 28.084 -7.474 -8.989 1.00 51.47 172 GLU A N 1
ATOM 1327 C CA . GLU A 1 172 ? 27.347 -8.271 -8.002 1.00 51.47 172 GLU A CA 1
ATOM 1328 C C . GLU A 1 172 ? 27.430 -7.586 -6.627 1.00 51.47 172 GLU A C 1
ATOM 1330 O O . GLU A 1 172 ? 28.510 -7.431 -6.054 1.00 51.47 172 GLU A O 1
ATOM 1335 N N . GLY A 1 173 ? 26.292 -7.114 -6.114 1.00 45.16 173 GLY A N 1
ATOM 1336 C CA . GLY A 1 173 ? 26.206 -6.540 -4.774 1.00 45.16 173 GLY A CA 1
ATOM 1337 C C . GLY A 1 173 ? 26.262 -7.641 -3.716 1.00 45.16 173 GLY A C 1
ATOM 1338 O O . GLY A 1 173 ? 25.501 -8.601 -3.785 1.00 45.16 173 GLY A O 1
ATOM 1339 N N . SER A 1 174 ? 27.155 -7.500 -2.737 1.00 35.62 174 SER A N 1
ATOM 1340 C CA . SER A 1 174 ? 27.220 -8.372 -1.561 1.00 35.62 174 SER A CA 1
ATOM 1341 C C . SER A 1 174 ? 25.968 -8.229 -0.690 1.00 35.62 174 SER A C 1
ATOM 1343 O O . SER A 1 174 ? 25.533 -7.106 -0.430 1.00 35.62 174 SER A O 1
ATOM 1345 N N . ASP A 1 175 ? 25.457 -9.368 -0.214 1.00 40.06 175 ASP A N 1
ATOM 1346 C CA . ASP A 1 175 ? 24.340 -9.527 0.725 1.00 40.06 175 ASP A CA 1
ATOM 1347 C C . ASP A 1 175 ? 24.277 -8.430 1.798 1.00 40.06 175 ASP A C 1
ATOM 1349 O O . ASP A 1 175 ? 25.166 -8.302 2.643 1.00 40.06 175 ASP A O 1
ATOM 1353 N N . LEU A 1 176 ? 23.174 -7.683 1.816 1.00 35.06 176 LEU A N 1
ATOM 1354 C CA . LEU A 1 176 ? 22.771 -6.891 2.969 1.00 35.06 176 LEU A CA 1
ATOM 1355 C C . LEU A 1 176 ? 21.441 -7.442 3.474 1.00 35.06 176 LEU A C 1
ATOM 1357 O O . LEU A 1 176 ? 20.365 -6.993 3.082 1.00 35.06 176 LEU A O 1
ATOM 1361 N N . SER A 1 177 ? 21.524 -8.410 4.386 1.00 33.09 177 SER A N 1
ATOM 1362 C CA . SER A 1 177 ? 20.425 -8.765 5.279 1.00 33.09 177 SER A CA 1
ATOM 1363 C C . SER A 1 177 ? 20.136 -7.568 6.197 1.00 33.09 177 SER A C 1
ATOM 1365 O O . SER A 1 177 ? 20.644 -7.489 7.317 1.00 33.09 177 SER A O 1
ATOM 1367 N N . GLN A 1 178 ? 19.379 -6.581 5.720 1.00 34.06 178 GLN A N 1
ATOM 1368 C CA . GLN A 1 178 ? 18.960 -5.465 6.564 1.00 34.06 178 GLN A CA 1
ATOM 1369 C C . GLN A 1 178 ? 17.755 -5.892 7.403 1.00 34.06 178 GLN A C 1
ATOM 1371 O O . GLN A 1 178 ? 16.618 -5.943 6.943 1.00 34.06 178 GLN A O 1
ATOM 1376 N N . SER A 1 179 ? 18.033 -6.216 8.666 1.00 30.38 179 SER A N 1
ATOM 1377 C CA . SER A 1 179 ? 17.039 -6.247 9.736 1.00 30.38 179 SER A CA 1
ATOM 1378 C C . SER A 1 179 ? 16.602 -4.806 10.007 1.00 30.38 179 SER A C 1
ATOM 1380 O O . SER A 1 179 ? 17.353 -4.029 10.596 1.00 30.38 179 SER A O 1
ATOM 1382 N N . LEU A 1 180 ? 15.401 -4.425 9.568 1.00 33.72 180 LEU A N 1
ATOM 1383 C CA . LEU A 1 180 ? 14.789 -3.174 10.009 1.00 33.72 180 LEU A CA 1
ATOM 1384 C C . LEU A 1 180 ? 14.347 -3.341 11.468 1.00 33.72 180 LEU A C 1
ATOM 1386 O O . LEU A 1 180 ? 13.276 -3.865 11.760 1.00 33.72 180 LEU A O 1
ATOM 1390 N N . HIS A 1 181 ? 15.192 -2.885 12.394 1.00 27.39 181 HIS A N 1
ATOM 1391 C CA . HIS A 1 181 ? 14.758 -2.534 13.742 1.00 27.39 181 HIS A CA 1
ATOM 1392 C C . HIS A 1 181 ? 13.862 -1.297 13.646 1.00 27.39 181 HIS A C 1
ATOM 1394 O O . HIS A 1 181 ? 14.341 -0.201 13.365 1.00 27.39 181 HIS A O 1
ATOM 1400 N N . THR A 1 182 ? 12.567 -1.455 13.906 1.00 27.97 182 THR A N 1
ATOM 1401 C CA . THR A 1 182 ? 11.690 -0.324 14.228 1.00 27.97 182 THR A CA 1
ATOM 1402 C C . THR A 1 182 ? 11.374 -0.367 15.715 1.00 27.97 182 THR A C 1
ATOM 1404 O O . THR A 1 182 ? 10.858 -1.351 16.239 1.00 27.97 182 THR A O 1
ATOM 1407 N N . HIS A 1 183 ? 11.765 0.703 16.409 1.00 24.23 183 HIS A N 1
ATOM 1408 C CA . HIS A 1 183 ? 11.479 0.915 17.819 1.00 24.23 183 HIS A CA 1
ATOM 1409 C C . HIS A 1 183 ? 9.967 0.992 18.045 1.00 24.23 183 HIS A C 1
ATOM 1411 O O . HIS A 1 183 ? 9.300 1.900 17.557 1.00 24.23 183 HIS A O 1
ATOM 1417 N N . THR A 1 184 ? 9.453 0.048 18.827 1.00 26.80 184 THR A N 1
ATOM 1418 C CA . THR A 1 184 ? 8.128 0.110 19.439 1.00 26.80 184 THR A CA 1
ATOM 1419 C C . THR A 1 184 ? 8.101 1.207 20.498 1.00 26.80 184 THR A C 1
ATOM 1421 O O . THR A 1 184 ? 8.831 1.111 21.485 1.00 26.80 184 THR A O 1
ATOM 1424 N N . LEU A 1 185 ? 7.216 2.189 20.324 1.00 28.81 185 LEU A N 1
ATOM 1425 C CA . LEU A 1 185 ? 6.442 2.817 21.402 1.00 28.81 185 LEU A CA 1
ATOM 1426 C C . LEU A 1 185 ? 4.988 2.922 20.903 1.00 28.81 185 LEU A C 1
ATOM 1428 O O . LEU A 1 185 ? 4.713 3.768 20.032 1.00 28.81 185 LEU A O 1
#

InterPro domains:
  IPR000209 Peptidase S8/S53 domain [PF00082] (96-167)
  IPR010259 Peptidase S8 propeptide/proteinase inhibitor I9 [PF05922] (9-71)
  IPR015500 Peptidase S8, subtilisin-related [PR00723] (94-113)
  IPR015500 Peptidase S8, subtilisin-related [PR00723] (150-163)
  IPR022398 Peptidase S8, subtilisin, His-active site [PS00137] (154-164)
  IPR036852 Peptidase S8/S53 domain superfamily [G3DSA:3.40.50.200] (72-178)
  IPR036852 Peptidase S8/S53 domain superfamily [SSF52743] (30-166)
  IPR037045 Peptidase S8 propeptide/proteinase inhibitor I9 superfamily [G3DSA:3.30.70.80] (1-71)
  IPR045051 Subtilisin-like protease [PTHR10795] (26-171)

Organism: NCBI:txid192012

Sequence (185 aa):
MDKSVMPWPFSDHVHWYHTTMRSVSKTTDMLYAYNKVMPGFTTRLTIDEVELLKQQKGIVSVQEEQVYQLHTTRSPEFLGLERNDLILPESTSGVDVIVGVLDTGVWPKSKSLDDTGFGPIPSRWKGKCETGTDFNKSSCNRKLIGARSPDDGHGTHCASTAVGSAVTDASEGSDLSQSLHTHTL

Foldseek 3Di:
DAPVFQDPVDPDLVVVQQVLLCVLDVPKDWPDADDPPDGHTDIDDDPSSVVVSCPDPPCPDDDDDDDDADDDDDFDVVVVNPDDCPPDPPPPVDPPDDDDDDDQAADLPDQQQDCPPADAADPPDPAAADDDVVGDRVSADSRNPHDDNHDDDPVNVVSSRVRTDDDPPDDDDDDDSDDDDDDDD

Radius of gyration: 22.05 Å; Cα contacts (8 Å, |Δi|>4): 180; chains: 1; bounding box: 58×35×57 Å

Secondary structure (DSSP, 8-state):
--GGG--TT-S-HHHHHHHHHHHH-SS--EEEEE-SSS-EEEE---HHHHHHHHTSTT--------PPPP-----TTTTT-SS-TTSS-GGGTT--------SS---TT-GGG--TT--SPPTT----B--BTTB-GGG--SSS--BSS--SSTHHHHHHHHHPPP-TT----------------

Solvent-accessible surface area (backbone atoms only — not comparable to full-atom values): 12309 Å² total; per-residue (Å²): 63,48,72,90,67,60,59,84,93,50,93,45,69,68,63,46,51,53,52,57,48,48,73,54,35,84,88,56,64,77,76,45,76,42,74,81,92,58,48,40,70,44,66,77,72,54,75,70,40,48,59,54,44,62,71,38,91,38,50,80,78,86,79,83,91,78,88,81,79,91,83,83,78,73,66,55,66,78,71,66,61,60,92,57,94,79,81,64,63,91,74,61,81,78,72,91,73,86,86,86,83,92,64,63,22,47,55,60,86,41,74,30,50,56,40,82,94,52,63,80,70,61,86,83,65,80,76,53,47,44,66,39,75,100,36,45,60,80,54,38,50,55,57,43,65,50,42,73,83,38,32,76,44,68,19,37,59,54,49,37,67,76,71,31,47,92,64,85,91,70,76,86,78,77,89,76,87,75,79,83,83,74,85,87,129